Protein 3P0K (pdb70)

Solvent-accessible surface area: 13790 Å² total; per-residue (Å²): 77,28,51,162,6,121,25,11,71,119,5,34,27,14,0,6,4,13,0,3,54,1,0,17,56,5,31,71,28,163,36,120,139,42,30,131,65,2,16,23,6,0,26,65,5,0,39,1,0,0,31,41,53,70,149,75,45,50,156,155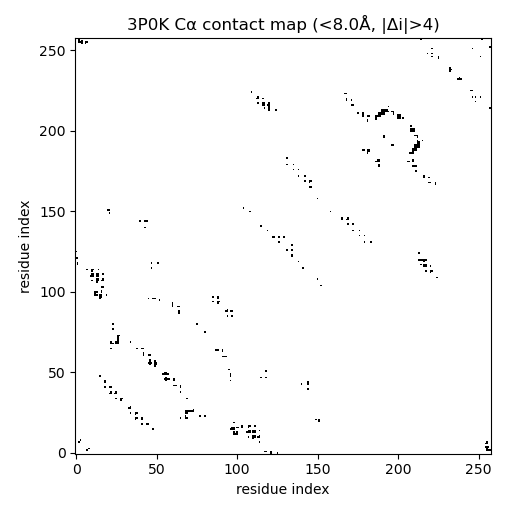,35,0,87,55,0,2,79,39,0,65,107,13,47,87,135,19,87,59,116,84,0,71,98,60,0,40,101,48,0,71,122,24,104,0,165,45,0,28,5,176,55,71,102,36,59,94,65,4,10,39,2,5,16,8,0,6,0,6,7,0,18,30,21,5,101,53,31,136,179,58,48,50,113,83,2,49,103,21,0,108,23,0,47,62,9,2,124,36,34,40,32,30,45,166,33,64,85,31,116,64,21,18,115,121,40,16,41,86,1,28,135,4,0,77,52,3,25,92,4,2,55,52,29,119,167,64,46,103,15,78,58,17,120,31,60,135,82,12,78,69,9,78,121,76,112,88,115,73,45,10,54,8,4,70,31,3,0,1,49,1,4,13,40,4,45,13,82,32,36,46,87,51,24,117,60,113,137,125,184,63,65,105,175,61,148,118,61,83,43,47,64,6,78,134,70,2,95,60

GO terms:
  GO:0042025 host cell nucleus (C, EXP)
  GO:0030430 host cell cytoplasm (C, EXP)

InterPro domains:
  IPR007879 FAD-linked sulfhydryl oxidase [PF05214] (5-258)

Foldseek 3Di:
DFDDFPLLVVLLLLLLLVLLLLLLCLLVDPDPVVNVLSLLLSLLSQQLSCCVVVVGGPSPLSNVLSVCSNPDHPVDDPVVSLVVSCVSCVVSVNNSSRHPDNDDDVVSVLSNQLNVLSSLLVCLVVVVPDHLVVNLVNLVSVLSNLCDDDNSDDDPPVVVVSNVPSVLLNVLSVLSNLLSVLVVVPAHEDEDADPVVVVVQVPDPDSNGHYDYRSVSSVSSLVVVQVVVVCVCVVVVHDDDPPDDGDDPVNSCVNRVD

Secondary structure (DSSP, 8-state):
-PPP-HHHHHHHHHHHHHHHHHHHTGGG-SSHHHHHHHHHHHHHHHHHHHHHHHSS--HHHHHHHHHHHHHS-TT--HHHHHHHHHHHHHHTT-GGG--S----SHHHHHHHHHHHHHHHHHHHHTTTSS-HHHHHHHHHHHHHHHH----SS--HHHHHHHHHHTHHHHHHHHHHHHHHHHHHTT---EEES-HHHHHHHH-SSSS---EEETTHHHHHHHHHHHHHHHHHHHHTTSPPPTT-----HHHHHHHHT-

Radius of gyration: 19.32 Å; Cα contacts (8 Å, |Δi|>4): 249; chains: 1; bounding box: 51×48×49 Å

Structure (mmCIF, N/CA/C/O backbone):
data_3P0K
#
_entry.id   3P0K
#
_cell.length_a   55.765
_cell.length_b   80.839
_cell.length_c   65.053
_cell.angle_alpha   90.00
_cell.angle_beta   105.95
_cell.angle_gamma   90.00
#
_symmetry.space_group_name_H-M   'C 1 2 1'
#
loop_
_entity.id
_entity.type
_entity.pdbx_description
1 polymer 'sulfhydryl oxidase'
2 non-polymer IMIDAZOLE
3 non-polymer 'FLAVIN-ADENINE DINUCLEOTIDE'
4 non-polymer 'ACETATE ION'
5 water water
#
loop_
_atom_site.group_PDB
_atom_site.id
_atom_site.type_symbol
_atom_site.label_atom_id
_atom_site.label_alt_id
_atom_site.label_comp_id
_atom_site.label_asym_id
_atom_site.label_entity_id
_atom_site.label_seq_id
_atom_site.pdbx_PDB_ins_code
_atom_site.Cartn_x
_atom_site.Cartn_y
_atom_site.Cartn_z
_atom_site.occupancy
_atom_site.B_iso_or_equiv
_atom_site.auth_seq_id
_atom_site.auth_comp_id
_atom_site.auth_asym_id
_atom_site.auth_atom_id
_atom_site.pdbx_PDB_model_num
ATOM 1 N N . GLY A 1 2 ? -12.614 -6.862 -22.558 1.00 38.84 1 GLY A N 1
ATOM 2 C CA . GLY A 1 2 ? -12.280 -5.429 -22.800 1.00 36.20 1 GLY A CA 1
ATOM 3 C C . GLY A 1 2 ? -10.809 -5.152 -22.505 1.00 35.45 1 GLY A C 1
ATOM 4 O O . GLY A 1 2 ? -10.463 -4.101 -21.969 1.00 34.57 1 GLY A O 1
ATOM 5 N N . ILE A 1 3 ? -9.949 -6.102 -22.854 1.00 33.34 2 ILE A N 1
ATOM 6 C CA . ILE A 1 3 ? -8.515 -5.957 -22.631 1.00 32.08 2 ILE A CA 1
ATOM 7 C C . ILE A 1 3 ? -7.863 -5.296 -23.842 1.00 31.89 2 ILE A C 1
ATOM 8 O O . ILE A 1 3 ? -8.039 -5.742 -24.975 1.00 31.69 2 ILE A O 1
ATOM 13 N N . PRO A 1 4 ? -7.102 -4.215 -23.614 1.00 32.15 3 PRO A N 1
ATOM 14 C CA . PRO A 1 4 ? -6.424 -3.491 -24.694 1.00 32.07 3 PRO A CA 1
ATOM 15 C C . PRO A 1 4 ? -5.556 -4.401 -25.556 1.00 31.92 3 PRO A C 1
ATOM 16 O O . PRO A 1 4 ? -4.897 -5.307 -25.047 1.00 31.36 3 PRO A O 1
ATOM 20 N N . LEU A 1 5 ? -5.564 -4.167 -26.863 1.00 31.78 4 LEU A N 1
ATOM 21 C CA . LEU A 1 5 ? -4.749 -4.967 -27.766 1.00 31.59 4 LEU A CA 1
ATOM 22 C C . LEU A 1 5 ? -3.365 -4.335 -27.860 1.00 30.27 4 LEU A C 1
ATOM 23 O O . LEU A 1 5 ? -3.220 -3.198 -28.307 1.00 32.06 4 LEU A O 1
ATOM 28 N N . THR A 1 6 ? -2.352 -5.073 -27.421 1.00 26.49 5 THR A N 1
ATOM 29 C CA . THR A 1 6 ? -0.976 -4.594 -27.445 1.00 25.00 5 THR A CA 1
ATOM 30 C C . THR A 1 6 ? -0.062 -5.749 -27.850 1.00 23.92 5 THR A C 1
ATOM 31 O O . THR A 1 6 ? -0.464 -6.915 -27.797 1.00 23.47 5 THR A O 1
ATOM 38 N N . PRO A 1 7 ? 1.176 -5.442 -28.269 1.00 24.01 6 PRO A N 1
ATOM 39 C CA . PRO A 1 7 ? 2.079 -6.527 -28.657 1.00 23.71 6 PRO A CA 1
ATOM 40 C C . PRO A 1 7 ? 2.297 -7.511 -27.506 1.00 23.23 6 PRO A C 1
ATOM 41 O O . PRO A 1 7 ? 2.355 -8.722 -27.718 1.00 23.66 6 PRO A O 1
ATOM 45 N N . LEU A 1 8 ? 2.413 -6.987 -26.289 1.00 22.63 7 LEU A N 1
ATOM 46 C CA . LEU A 1 8 ? 2.630 -7.852 -25.132 1.00 21.20 7 LEU A CA 1
ATOM 47 C C . LEU A 1 8 ? 1.424 -8.741 -24.885 1.00 21.70 7 LEU A C 1
ATOM 48 O O . LEU A 1 8 ? 1.583 -9.930 -24.621 1.00 19.86 7 LEU A O 1
ATOM 53 N N . PHE A 1 9 ? 0.218 -8.186 -24.981 1.00 20.95 8 PHE A N 1
ATOM 54 C CA . PHE A 1 9 ? -0.969 -9.005 -24.759 1.00 22.45 8 PHE A CA 1
ATOM 55 C C . PHE A 1 9 ? -1.064 -10.090 -25.828 1.00 20.96 8 PHE A C 1
ATOM 56 O O . PHE A 1 9 ? -1.515 -11.199 -25.555 1.00 21.38 8 PHE A O 1
ATOM 64 N N . SER A 1 10 ? -0.642 -9.769 -27.049 1.00 21.60 9 SER A N 1
ATOM 65 C CA . SER A 1 10 ? -0.677 -10.748 -28.126 1.00 21.42 9 SER A CA 1
ATOM 66 C C . SER A 1 10 ? 0.254 -11.901 -27.765 1.00 20.58 9 SER A C 1
ATOM 67 O O . SER A 1 10 ? -0.070 -13.067 -27.996 1.00 20.96 9 SER A O 1
ATOM 72 N N . ARG A 1 11 ? 1.407 -11.577 -27.187 1.00 20.14 10 ARG A N 1
ATOM 73 C CA . ARG A 1 11 ? 2.348 -12.618 -26.790 1.00 18.66 10 ARG A CA 1
ATOM 74 C C . ARG A 1 11 ? 1.729 -13.450 -25.667 1.00 18.39 10 ARG A C 1
ATOM 75 O O . ARG A 1 11 ? 1.861 -14.672 -25.650 1.00 19.05 10 ARG A O 1
ATOM 83 N N . TYR A 1 12 ? 1.062 -12.782 -24.730 1.00 18.99 11 TYR A N 1
ATOM 84 C CA . TYR A 1 12 ? 0.419 -13.483 -23.618 1.00 17.83 11 TYR A CA 1
ATOM 85 C C . TYR A 1 12 ? -0.600 -14.489 -24.146 1.00 18.82 11 TYR A C 1
ATOM 86 O O . TYR A 1 12 ? -0.640 -15.636 -23.696 1.00 17.67 11 TYR A O 1
ATOM 95 N N . LYS A 1 13 ? -1.435 -14.051 -25.086 1.00 18.82 12 LYS A N 1
ATOM 96 C CA . LYS A 1 13 ? -2.453 -14.924 -25.667 1.00 21.66 12 LYS A CA 1
ATOM 97 C C . LYS A 1 13 ? -1.819 -16.158 -26.289 1.00 20.38 12 LYS A C 1
ATOM 98 O O . LYS A 1 13 ? -2.249 -17.286 -26.050 1.00 19.20 12 LYS A O 1
ATOM 109 N N . ASP A 1 14 ? -0.795 -15.941 -27.106 1.00 20.45 13 ASP A N 1
ATOM 110 C CA . ASP A 1 14 ? -0.144 -17.058 -27.761 1.00 19.77 13 ASP A CA 1
ATOM 111 C C . ASP A 1 14 ? 0.506 -18.003 -26.759 1.00 17.63 13 ASP A C 1
ATOM 112 O O . ASP A 1 14 ? 0.386 -19.217 -26.888 1.00 18.10 13 ASP A O 1
ATOM 117 N N . SER A 1 15 ? 1.190 -17.448 -25.763 1.00 17.10 14 SER A N 1
ATOM 118 C CA . SER A 1 15 ? 1.835 -18.259 -24.730 1.00 16.63 14 SER A CA 1
ATOM 119 C C . SER A 1 15 ? 0.811 -19.099 -23.977 1.00 15.04 14 SER A C 1
ATOM 120 O O . SER A 1 15 ? 1.061 -20.262 -23.667 1.00 14.31 14 SER A O 1
ATOM 125 N N . TYR A 1 16 ? -0.329 -18.488 -23.671 1.00 16.38 15 TYR A N 1
ATOM 126 C CA . TYR A 1 16 ? -1.403 -19.160 -22.954 1.00 15.81 15 TYR A CA 1
ATOM 127 C C . TYR A 1 16 ? -1.875 -20.377 -23.753 1.00 16.02 15 TYR A C 1
ATOM 128 O O . TYR A 1 16 ? -2.104 -21.453 -23.190 1.00 17.87 15 TYR A O 1
ATOM 137 N N . LEU A 1 17 ? -2.021 -20.202 -25.065 1.00 17.25 16 LEU A N 1
ATOM 138 C CA . LEU A 1 17 ? -2.457 -21.300 -25.920 1.00 17.02 16 LEU A CA 1
ATOM 139 C C . LEU A 1 17 ? -1.369 -22.367 -26.029 1.00 16.70 16 LEU A C 1
ATOM 140 O O . LEU A 1 17 ? -1.671 -23.555 -26.099 1.00 16.14 16 LEU A O 1
ATOM 145 N N . LEU A 1 18 ? -0.102 -21.959 -26.032 1.00 16.25 17 LEU A N 1
ATOM 146 C CA . LEU A 1 18 ? 0.973 -22.941 -26.101 1.00 16.50 17 LEU A CA 1
ATOM 147 C C . LEU A 1 18 ? 1.007 -23.759 -24.810 1.00 16.38 17 LEU A C 1
ATOM 148 O O . LEU A 1 18 ? 1.204 -24.978 -24.828 1.00 15.51 17 LEU A O 1
ATOM 153 N N . TYR A 1 19 ? 0.825 -23.084 -23.681 1.00 15.98 18 TYR A N 1
ATOM 154 C CA . TYR A 1 19 ? 0.820 -23.770 -22.397 1.00 15.06 18 TYR A CA 1
ATOM 155 C C . TYR A 1 19 ? -0.310 -24.806 -22.370 1.00 16.31 18 TYR A C 1
ATOM 156 O O . TYR A 1 19 ? -0.108 -25.952 -21.976 1.00 15.79 18 TYR A O 1
ATOM 165 N N . SER A 1 20 ? -1.499 -24.395 -22.794 1.00 16.10 19 SER A N 1
ATOM 166 C CA . SER A 1 20 ? -2.644 -25.300 -22.800 1.00 16.30 19 SER A CA 1
ATOM 167 C C . SER A 1 20 ? -2.405 -26.499 -23.726 1.00 16.49 19 SER A C 1
ATOM 168 O O . SER A 1 20 ? -2.774 -27.630 -23.401 1.00 16.55 19 SER A O 1
ATOM 173 N N . PHE A 1 21 ? -1.780 -26.247 -24.874 1.00 17.12 20 PHE A N 1
ATOM 174 C CA . PHE A 1 21 ? -1.467 -27.307 -25.830 1.00 14.52 20 PHE A CA 1
ATOM 175 C C . PHE A 1 21 ? -0.495 -28.308 -25.207 1.00 15.92 20 PHE A C 1
ATOM 176 O O . PHE A 1 21 ? -0.665 -29.527 -25.330 1.00 16.80 20 PHE A O 1
ATOM 184 N N . ARG A 1 22 ? 0.535 -27.802 -24.539 1.00 15.47 21 ARG A N 1
ATOM 185 C CA . ARG A 1 22 ? 1.504 -28.697 -23.926 1.00 15.91 21 ARG A CA 1
ATOM 186 C C . ARG A 1 22 ? 0.885 -29.464 -22.764 1.00 17.48 21 ARG A C 1
ATOM 187 O O . ARG A 1 22 ? 1.284 -30.598 -22.472 1.00 18.94 21 ARG A O 1
ATOM 195 N N . LEU A 1 23 ? -0.104 -28.863 -22.111 1.00 16.62 22 LEU A N 1
ATOM 196 C CA . LEU A 1 23 ? -0.759 -29.530 -21.002 1.00 17.83 22 LEU A CA 1
ATOM 197 C C . LEU A 1 23 ? -1.594 -30.713 -21.517 1.00 17.70 22 LEU A C 1
ATOM 198 O O . LEU A 1 23 ? -1.528 -31.808 -20.951 1.00 17.62 22 LEU A O 1
ATOM 203 N N . ILE A 1 24 ? -2.372 -30.521 -22.582 1.00 17.38 23 ILE A N 1
ATOM 204 C CA . ILE A 1 24 ? -3.165 -31.649 -23.068 1.00 17.66 23 ILE A CA 1
ATOM 205 C C . ILE A 1 24 ? -2.312 -32.724 -23.731 1.00 19.25 23 ILE A C 1
ATOM 206 O O . ILE A 1 24 ? -2.731 -33.876 -23.823 1.00 19.07 23 ILE A O 1
ATOM 215 N N . ASP A 1 25 ? -1.109 -32.362 -24.172 1.00 18.38 24 ASP A N 1
ATOM 216 C CA . ASP A 1 25 ? -0.205 -33.339 -24.770 1.00 20.66 24 ASP A CA 1
ATOM 217 C C . ASP A 1 25 ? 0.201 -34.356 -23.697 1.00 21.62 24 ASP A C 1
ATOM 218 O O . ASP A 1 25 ? 0.593 -35.480 -24.011 1.00 23.48 24 ASP A O 1
ATOM 223 N N . LEU A 1 26 ? 0.102 -33.954 -22.430 1.00 20.86 25 LEU A N 1
ATOM 224 C CA . LEU A 1 26 ? 0.468 -34.823 -21.312 1.00 21.35 25 LEU A CA 1
ATOM 225 C C . LEU A 1 26 ? -0.576 -35.888 -20.999 1.00 23.12 25 LEU A C 1
ATOM 226 O O . LEU A 1 26 ? -0.260 -36.900 -20.378 1.00 23.22 25 LEU A O 1
ATOM 231 N N . LEU A 1 27 ? -1.815 -35.661 -21.420 1.00 23.88 26 LEU A N 1
ATOM 232 C CA . LEU A 1 27 ? -2.886 -36.614 -21.136 1.00 24.62 26 LEU A CA 1
ATOM 233 C C . LEU A 1 27 ? -2.623 -38.039 -21.610 1.00 25.16 26 LEU A C 1
ATOM 234 O O . LEU A 1 27 ? -2.788 -38.990 -20.841 1.00 25.91 26 LEU A O 1
ATOM 239 N N . ARG A 1 28 ? -2.211 -38.193 -22.863 1.00 25.60 27 ARG A N 1
ATOM 240 C CA . ARG A 1 28 ? -1.955 -39.523 -23.414 1.00 27.56 27 ARG A CA 1
ATOM 241 C C . ARG A 1 28 ? -0.821 -40.262 -22.704 1.00 29.00 27 ARG A C 1
ATOM 242 O O . ARG A 1 28 ? -0.710 -41.482 -22.815 1.00 31.58 27 ARG A O 1
ATOM 250 N N . ALA A 1 29 ? 0.010 -39.531 -21.969 1.00 29.74 28 ALA A N 1
ATOM 251 C CA . ALA A 1 29 ? 1.129 -40.139 -21.255 1.00 31.31 28 ALA A CA 1
ATOM 252 C C . ALA A 1 29 ? 0.868 -40.248 -19.755 1.00 30.83 28 ALA A C 1
ATOM 253 O O . ALA A 1 29 ? 1.727 -40.708 -19.001 1.00 32.18 28 ALA A O 1
ATOM 255 N N . SER A 1 30 ? -0.322 -39.830 -19.331 1.00 30.60 29 SER A N 1
ATOM 256 C CA . SER A 1 30 ? -0.704 -39.860 -17.922 1.00 29.47 29 SER A CA 1
ATOM 257 C C . SER A 1 30 ? -0.440 -41.211 -17.269 1.00 28.94 29 SER A C 1
ATOM 258 O O . SER A 1 30 ? -0.830 -42.246 -17.799 1.00 28.99 29 SER A O 1
ATOM 261 N N . LYS A 1 31 ? 0.203 -41.194 -16.107 1.00 29.40 30 LYS A N 1
ATOM 262 C CA . LYS A 1 31 ? 0.515 -42.434 -15.406 1.00 31.12 30 LYS A CA 1
ATOM 263 C C . LYS A 1 31 ? -0.594 -42.954 -14.494 1.00 30.50 30 LYS A C 1
ATOM 264 O O . LYS A 1 31 ? -0.439 -44.012 -13.884 1.00 29.92 30 LYS A O 1
ATOM 270 N N . SER A 1 32 ? -1.706 -42.225 -14.395 1.00 29.10 31 SER A N 1
ATOM 271 C CA . SER A 1 32 ? -2.812 -42.658 -13.541 1.00 27.76 31 SER A CA 1
ATOM 272 C C . SER A 1 32 ? -4.131 -41.949 -13.837 1.00 25.99 31 SER A C 1
ATOM 273 O O . SER A 1 32 ? -4.156 -40.867 -14.422 1.00 24.89 31 SER A O 1
ATOM 276 N N . THR A 1 33 ? -5.233 -42.564 -13.420 1.00 24.82 32 THR A N 1
ATOM 277 C CA . THR A 1 33 ? -6.548 -41.972 -13.628 1.00 24.44 32 THR A CA 1
ATOM 278 C C . THR A 1 33 ? -6.632 -40.661 -12.846 1.00 25.03 32 THR A C 1
ATOM 279 O O . THR A 1 33 ? -7.240 -39.696 -13.303 1.00 24.79 32 THR A O 1
ATOM 286 N N . HIS A 1 34 ? -6.014 -40.633 -11.667 1.00 25.79 33 HIS A N 1
ATOM 287 C CA . HIS A 1 34 ? -6.018 -39.437 -10.831 1.00 26.61 33 HIS A CA 1
ATOM 288 C C . HIS A 1 34 ? -5.386 -38.261 -11.580 1.00 26.58 33 HIS A C 1
ATOM 289 O O . HIS A 1 34 ? -5.947 -37.163 -11.618 1.00 25.16 33 HIS A O 1
ATOM 296 N N . LEU A 1 35 ? -4.219 -38.492 -12.173 1.00 27.03 34 LEU A N 1
ATOM 297 C CA . LEU A 1 35 ? -3.545 -37.437 -12.921 1.00 26.91 34 LEU A CA 1
ATOM 298 C C . LEU A 1 35 ? -4.338 -37.030 -14.154 1.00 26.03 34 LEU A C 1
ATOM 299 O O . LEU A 1 35 ? -4.397 -35.853 -14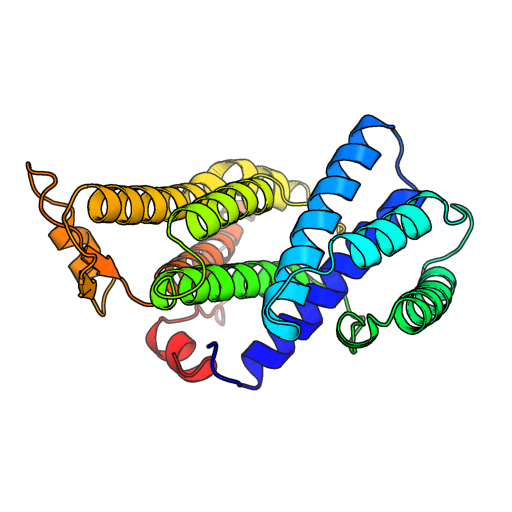.499 1.00 25.21 34 LEU A O 1
ATOM 308 N N . THR A 1 36 ? -4.942 -38.005 -14.826 1.00 23.06 35 THR A N 1
ATOM 309 C CA . THR A 1 36 ? -5.722 -37.718 -16.020 1.00 23.43 35 THR A CA 1
ATOM 310 C C . THR A 1 36 ? -6.881 -36.794 -15.664 1.00 24.37 35 THR A C 1
ATOM 311 O O . THR A 1 36 ? -7.207 -35.871 -16.411 1.00 24.24 35 THR A O 1
ATOM 315 N N . LYS A 1 37 ? -7.494 -37.040 -14.511 1.00 24.46 36 LYS A N 1
ATOM 316 C CA . LYS A 1 37 ? -8.614 -36.225 -14.055 1.00 25.35 36 LYS A CA 1
ATOM 317 C C . LYS A 1 37 ? -8.161 -34.799 -13.739 1.00 24.72 36 LYS A C 1
ATOM 318 O O . LYS A 1 37 ? -8.808 -33.828 -14.141 1.00 23.73 36 LYS A O 1
ATOM 329 N N . LEU A 1 38 ? -7.049 -34.678 -13.022 1.00 24.83 37 LEU A N 1
ATOM 330 C CA . LEU A 1 38 ? -6.518 -33.370 -12.649 1.00 25.55 37 LEU A CA 1
ATOM 331 C C . LEU A 1 38 ? -6.129 -32.563 -13.883 1.00 25.12 37 LEU A C 1
ATOM 332 O O . LEU A 1 38 ? -6.439 -31.374 -13.979 1.00 24.12 37 LEU A O 1
ATOM 341 N N . LEU A 1 39 ? -5.449 -33.215 -14.823 1.00 22.77 38 LEU A N 1
ATOM 342 C CA . LEU A 1 39 ? -5.017 -32.560 -16.052 1.00 22.42 38 LEU A CA 1
ATOM 343 C C . LEU A 1 39 ? -6.200 -32.193 -16.936 1.00 23.02 38 LEU A C 1
ATOM 344 O O . LEU A 1 39 ? -6.231 -31.113 -17.524 1.00 22.09 38 LEU A O 1
ATOM 349 N N . SER A 1 40 ? -7.172 -33.096 -17.039 1.00 22.22 39 SER A N 1
ATOM 350 C CA . SER A 1 40 ? -8.346 -32.835 -17.859 1.00 22.24 39 SER A CA 1
ATOM 351 C C . SER A 1 40 ? -9.145 -31.655 -17.318 1.00 21.98 39 SER A C 1
ATOM 352 O O . SER A 1 40 ? -9.649 -30.843 -18.088 1.00 22.48 39 SER A O 1
ATOM 357 N N . SER A 1 41 ? -9.262 -31.558 -15.997 1.00 20.98 40 SER A N 1
ATOM 358 C CA . SER A 1 41 ? -10.003 -30.450 -15.406 1.00 21.90 40 SER A CA 1
ATOM 359 C C . SER A 1 41 ? -9.249 -29.141 -15.630 1.00 20.22 40 SER A C 1
ATOM 360 O O . SER A 1 41 ? -9.838 -28.146 -16.044 1.00 20.20 40 SER A O 1
ATOM 365 N N . GLN A 1 42 ? -7.943 -29.151 -15.376 1.00 19.92 41 GLN A N 1
ATOM 366 C CA . GLN A 1 42 ? -7.126 -27.956 -15.565 1.00 19.25 41 GLN A CA 1
ATOM 367 C C . GLN A 1 42 ? -7.258 -27.476 -17.007 1.00 19.88 41 GLN A C 1
ATOM 368 O O . GLN A 1 42 ? -7.460 -26.289 -17.266 1.00 18.64 41 GLN A O 1
ATOM 379 N N . ALA A 1 43 ? -7.144 -28.410 -17.947 1.00 20.00 42 ALA A N 1
ATOM 380 C CA . ALA A 1 43 ? -7.238 -28.084 -19.368 1.00 19.50 42 ALA A CA 1
ATOM 381 C C . ALA A 1 43 ? -8.608 -27.530 -19.742 1.00 19.51 42 ALA A C 1
ATOM 382 O O . ALA A 1 43 ? -8.715 -26.590 -20.533 1.00 19.92 42 ALA A O 1
ATOM 384 N N . THR A 1 44 ? -9.658 -28.117 -19.180 1.00 19.89 43 THR A N 1
ATOM 385 C CA . THR A 1 44 ? -11.007 -27.657 -19.459 1.00 19.70 43 THR A CA 1
ATOM 386 C C . THR A 1 44 ? -11.138 -26.199 -19.025 1.00 18.52 43 THR A C 1
ATOM 387 O O . THR A 1 44 ? -11.632 -25.360 -19.777 1.00 18.15 43 THR A O 1
ATOM 391 N N . TYR A 1 45 ? -10.676 -25.894 -17.815 1.00 17.47 44 TYR A N 1
ATOM 392 C CA . TYR A 1 45 ? -10.762 -24.527 -17.312 1.00 16.80 44 TYR A CA 1
ATOM 393 C C . TYR A 1 45 ? -9.920 -23.552 -18.135 1.00 16.00 44 TYR A C 1
ATOM 394 O O . TYR A 1 45 ? -10.348 -22.432 -18.419 1.00 17.43 44 TYR A O 1
ATOM 403 N N . LEU A 1 46 ? -8.722 -23.977 -18.519 1.00 15.94 45 LEU A N 1
ATOM 404 C CA . LEU A 1 46 ? -7.850 -23.118 -19.308 1.00 16.31 45 LEU A CA 1
ATOM 405 C C . LEU A 1 46 ? -8.485 -22.763 -2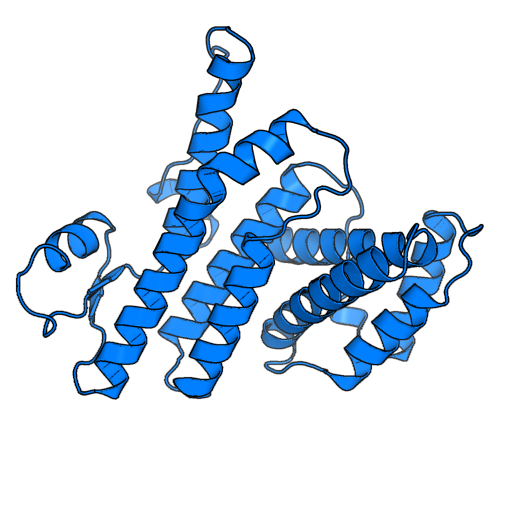0.647 1.00 16.49 45 LEU A C 1
ATOM 406 O O . LEU A 1 46 ? -8.531 -21.596 -21.035 1.00 16.84 45 LEU A O 1
ATOM 411 N N . TYR A 1 47 ? -8.982 -23.767 -21.360 1.00 18.17 46 TYR A N 1
ATOM 412 C CA . TYR A 1 47 ? -9.600 -23.493 -22.650 1.00 17.85 46 TYR A CA 1
ATOM 413 C C . TYR A 1 47 ? -10.886 -22.693 -22.490 1.00 19.34 46 TYR A C 1
ATOM 414 O O . TYR A 1 47 ? -11.246 -21.916 -23.369 1.00 20.70 46 TYR A O 1
ATOM 423 N N . HIS A 1 48 ? -11.569 -22.867 -21.363 1.00 18.88 47 HIS A N 1
ATOM 424 C CA . HIS A 1 48 ? -12.791 -22.111 -21.103 1.00 20.24 47 HIS A CA 1
ATOM 425 C C . HIS A 1 48 ? -12.486 -20.615 -21.113 1.00 20.37 47 HIS A C 1
ATOM 426 O O . HIS A 1 48 ? -13.218 -19.825 -21.708 1.00 21.84 47 HIS A O 1
ATOM 439 N N . PHE A 1 49 ? -11.393 -20.222 -20.467 1.00 19.55 48 PHE A N 1
ATOM 440 C CA . PHE A 1 49 ? -11.042 -18.808 -20.424 1.00 22.17 48 PHE A CA 1
ATOM 441 C C . PHE A 1 49 ? -10.481 -18.280 -21.739 1.00 23.38 48 PHE A C 1
ATOM 442 O O . PHE A 1 49 ? -10.546 -17.084 -22.008 1.00 26.76 48 PHE A O 1
ATOM 450 N N . ALA A 1 50 ? -9.931 -19.166 -22.562 1.00 23.22 49 ALA A N 1
ATOM 451 C CA . ALA A 1 50 ? -9.406 -18.748 -23.855 1.00 24.28 49 ALA A CA 1
ATOM 452 C C . ALA A 1 50 ? -10.596 -18.441 -24.756 1.00 25.50 49 ALA A C 1
ATOM 453 O O . ALA A 1 50 ? -10.591 -17.461 -25.495 1.00 25.94 49 ALA A O 1
ATOM 455 N N . CYS A 1 51 ? -11.620 -19.287 -24.672 1.00 26.48 50 CYS A N 1
ATOM 456 C CA . CYS A 1 51 ? -12.825 -19.132 -25.478 1.00 26.82 50 CYS A CA 1
ATOM 457 C C . CYS A 1 51 ? -13.721 -18.004 -24.969 1.00 28.48 50 CYS A C 1
ATOM 458 O O . CYS A 1 51 ? -14.418 -17.359 -25.754 1.00 29.61 50 CYS A O 1
ATOM 463 N N . LEU A 1 52 ? -13.704 -17.763 -23.661 1.00 30.30 51 LEU A N 1
ATOM 464 C CA . LEU A 1 52 ? -14.520 -16.699 -23.084 1.00 33.30 51 LEU A CA 1
ATOM 465 C C . LEU A 1 52 ? -14.108 -15.356 -23.668 1.00 36.41 51 LEU A C 1
ATOM 466 O O . LEU A 1 52 ? -14.949 -14.515 -23.975 1.00 37.77 51 LEU A O 1
ATOM 475 N N . MET A 1 53 ? -12.804 -15.162 -23.820 1.00 39.66 52 MET A N 1
ATOM 476 C CA . MET A 1 53 ? -12.278 -13.918 -24.362 1.00 42.91 52 MET A CA 1
ATOM 477 C C . MET A 1 53 ? -12.466 -13.813 -25.873 1.00 43.80 52 MET A C 1
ATOM 478 O O . MET A 1 53 ? -12.811 -12.750 -26.390 1.00 44.31 52 MET A O 1
ATOM 483 N N . LYS A 1 54 ? -12.234 -14.918 -26.573 1.00 44.18 53 LYS A N 1
ATOM 484 C CA . LYS A 1 54 ? -12.351 -14.949 -28.027 1.00 45.06 53 LYS A CA 1
ATOM 485 C C . LYS A 1 54 ? -13.783 -15.052 -28.539 1.00 44.87 53 LYS A C 1
ATOM 486 O O . LYS A 1 54 ? -14.166 -14.342 -29.469 1.00 45.55 53 LYS A O 1
ATOM 497 N N . TYR A 1 55 ? -14.573 -15.932 -27.935 1.00 44.26 54 TYR A N 1
ATOM 498 C CA . TYR A 1 55 ? -15.955 -16.124 -28.361 1.00 43.92 54 TYR A CA 1
ATOM 499 C C . TYR A 1 55 ? -16.970 -15.527 -27.391 1.00 44.14 54 TYR A C 1
ATOM 500 O O . TYR A 1 55 ? -18.172 -15.749 -27.537 1.00 44.24 54 TYR A O 1
ATOM 509 N N . LYS A 1 56 ? -16.492 -14.769 -26.408 1.00 44.33 55 LYS A N 1
ATOM 510 C CA . LYS A 1 56 ? -17.375 -14.163 -25.414 1.00 44.93 55 LYS A CA 1
ATOM 511 C C . LYS A 1 56 ? -18.296 -15.222 -24.819 1.00 44.60 55 LYS A C 1
ATOM 512 O O . LYS A 1 56 ? -19.433 -14.944 -24.433 1.00 44.87 55 LYS A O 1
ATOM 518 N N . ASP A 1 57 ? -17.781 -16.444 -24.751 1.00 44.36 56 ASP A N 1
ATOM 519 C CA . ASP A 1 57 ? -18.514 -17.579 -24.213 1.00 44.45 56 ASP A CA 1
ATOM 520 C C . ASP A 1 57 ? -17.606 -18.792 -24.286 1.00 44.54 56 ASP A C 1
ATOM 521 O O . ASP A 1 57 ? -16.622 -18.799 -25.026 1.00 44.22 56 ASP A O 1
ATOM 526 N N . ILE A 1 58 ? -17.923 -19.819 -23.515 1.00 44.06 57 ILE A N 1
ATOM 527 C CA . ILE A 1 58 ? -17.113 -21.018 -23.565 1.00 45.12 57 ILE A CA 1
ATOM 528 C C . ILE A 1 58 ? -17.791 -22.090 -24.396 1.00 44.43 57 ILE A C 1
ATOM 529 O O . ILE A 1 58 ? -18.995 -22.317 -24.282 1.00 46.72 57 ILE A O 1
ATOM 534 N N . GLN A 1 59 ? -17.006 -22.736 -25.246 1.00 44.45 58 GLN A N 1
ATOM 535 C CA . GLN A 1 59 ? -17.509 -23.809 -26.079 1.00 42.54 58 GLN A CA 1
ATOM 536 C C . GLN A 1 59 ? -17.354 -25.078 -25.256 1.00 40.12 58 GLN A C 1
ATOM 537 O O . GLN A 1 59 ? -16.546 -25.946 -25.582 1.00 41.94 58 GLN A O 1
ATOM 543 N N . LYS A 1 60 ? -18.122 -25.168 -24.173 1.00 38.33 59 LYS A N 1
ATOM 544 C CA . LYS A 1 60 ? -18.069 -26.322 -23.288 1.00 35.66 59 LYS A CA 1
ATOM 545 C C . LYS A 1 60 ? -18.055 -27.630 -24.072 1.00 33.69 59 LYS A C 1
ATOM 546 O O . LYS A 1 60 ? -17.338 -28.563 -23.717 1.00 32.70 59 LYS A O 1
ATOM 552 N N . TYR A 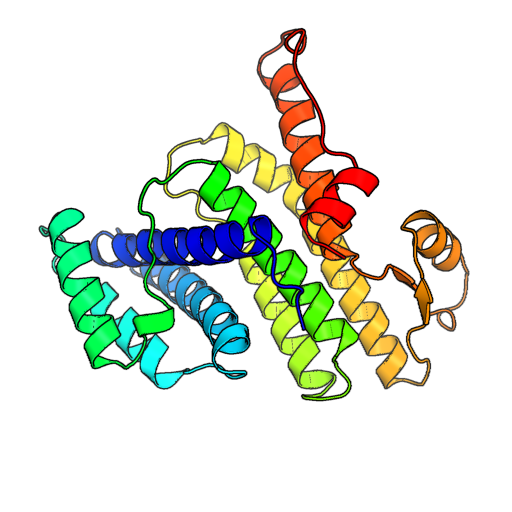1 61 ? -18.837 -27.693 -25.146 1.00 31.97 60 TYR A N 1
ATOM 553 C CA . TYR A 1 61 ? -18.909 -28.905 -25.955 1.00 29.60 60 TYR A CA 1
ATOM 554 C C . TYR A 1 61 ? -17.659 -29.175 -26.791 1.00 28.44 60 TYR A C 1
ATOM 555 O O . TYR A 1 61 ? -17.077 -30.259 -26.722 1.00 27.16 60 TYR A O 1
ATOM 564 N N . GLU A 1 62 ? -17.255 -28.194 -27.589 1.00 28.29 61 GLU A N 1
ATOM 565 C CA . GLU A 1 62 ? -16.087 -28.353 -28.439 1.00 28.56 61 GLU A CA 1
ATOM 566 C C . GLU A 1 62 ? -14.834 -28.610 -27.609 1.00 26.88 61 GLU A C 1
ATOM 567 O O . GLU A 1 62 ? -14.004 -29.435 -27.985 1.00 25.61 61 GLU A O 1
ATOM 573 N N . VAL A 1 63 ? -14.707 -27.912 -26.481 1.00 27.00 62 VAL A N 1
ATOM 574 C CA . VAL A 1 63 ? -13.549 -28.095 -25.605 1.00 25.74 62 VAL A CA 1
ATOM 575 C C . VAL A 1 63 ? -13.552 -29.516 -25.046 1.00 25.21 62 VAL A C 1
ATOM 576 O O . VAL A 1 63 ? -12.513 -30.171 -24.989 1.00 24.68 62 VAL A O 1
ATOM 580 N N . GLN A 1 64 ? -14.724 -30.004 -24.648 1.00 25.28 63 GLN A N 1
ATOM 581 C CA . GLN A 1 64 ? -14.819 -31.354 -24.106 1.00 25.93 63 GLN A CA 1
ATOM 582 C C . GLN A 1 64 ? -14.403 -32.382 -25.155 1.00 24.24 63 GLN A C 1
ATOM 583 O O . GLN A 1 64 ? -13.756 -33.383 -24.834 1.00 24.57 63 GLN A O 1
ATOM 589 N N . GLN A 1 65 ? -14.772 -32.132 -26.409 1.00 24.97 64 GLN A N 1
ATOM 590 C CA . GLN A 1 65 ? -14.417 -33.036 -27.494 1.00 24.90 64 GLN A CA 1
ATOM 591 C C . GLN A 1 65 ? -12.905 -33.022 -27.709 1.00 24.28 64 GLN A C 1
ATOM 592 O O . GLN A 1 65 ? -12.297 -34.060 -27.969 1.00 25.50 64 GLN A O 1
ATOM 598 N N . LEU A 1 66 ? -12.302 -31.843 -27.592 1.00 23.66 65 LEU A N 1
ATOM 599 C CA . LEU A 1 66 ? -10.860 -31.710 -27.759 1.00 24.42 65 LEU A CA 1
ATOM 600 C C . LEU A 1 66 ? -10.129 -32.477 -26.662 1.00 23.35 65 LEU A C 1
ATOM 601 O O . LEU A 1 66 ? -9.160 -33.189 -26.925 1.00 23.59 65 LEU A O 1
ATOM 606 N N . ILE A 1 67 ? -10.598 -32.320 -25.429 1.00 24.08 66 ILE A N 1
ATOM 607 C CA . ILE A 1 67 ? -9.980 -32.988 -24.293 1.00 25.29 66 ILE A CA 1
ATOM 608 C C . ILE A 1 67 ? -10.170 -34.494 -24.398 1.00 26.27 66 ILE A C 1
ATOM 609 O O . ILE A 1 67 ? -9.248 -35.259 -24.121 1.00 26.86 66 ILE A O 1
ATOM 618 N N . GLU A 1 68 ? -11.361 -34.918 -24.808 1.00 27.50 67 GLU A N 1
ATOM 619 C CA . GLU A 1 68 ? -11.637 -36.342 -24.959 1.00 29.72 67 GLU A CA 1
ATOM 620 C C . GLU A 1 68 ? -10.680 -36.920 -25.996 1.00 28.97 67 GLU A C 1
ATOM 621 O O . GLU A 1 68 ? -10.160 -38.024 -25.833 1.00 29.95 67 GLU A O 1
ATOM 627 N N . TRP A 1 69 ? -10.449 -36.163 -27.062 1.00 28.40 68 TRP A N 1
ATOM 628 C CA . TRP A 1 69 ? -9.544 -36.590 -28.120 1.00 27.55 68 TRP A CA 1
ATOM 629 C C . TRP A 1 69 ? -8.125 -36.752 -27.582 1.00 27.03 68 TRP A C 1
ATOM 630 O O . TRP A 1 69 ? -7.460 -37.750 -27.851 1.00 27.91 68 TRP A O 1
ATOM 641 N N . ALA A 1 70 ? -7.666 -35.760 -26.824 1.00 25.46 69 ALA A N 1
ATOM 642 C CA . ALA A 1 70 ? -6.321 -35.793 -26.265 1.00 24.39 69 ALA A CA 1
ATOM 643 C C . ALA A 1 70 ? -6.131 -36.977 -25.323 1.00 25.25 69 ALA A C 1
ATOM 644 O O . ALA A 1 70 ? -5.062 -37.583 -25.291 1.00 25.76 69 ALA A O 1
ATOM 646 N N . ILE A 1 71 ? -7.169 -37.304 -24.560 1.00 26.03 70 ILE A N 1
ATOM 647 C CA . ILE A 1 71 ? -7.105 -38.421 -23.623 1.00 27.40 70 ILE A CA 1
ATOM 648 C C . ILE A 1 71 ? -6.925 -39.750 -24.349 1.00 28.59 70 ILE A C 1
ATOM 649 O O . ILE A 1 71 ? -6.212 -40.634 -23.872 1.00 28.11 70 ILE A O 1
ATOM 658 N N . ASN A 1 72 ? -7.558 -39.879 -25.510 1.00 30.02 71 ASN A N 1
ATOM 659 C CA . ASN A 1 72 ? -7.490 -41.117 -26.280 1.00 31.30 71 ASN A CA 1
ATOM 660 C C . ASN A 1 72 ? -6.383 -41.191 -27.325 1.00 32.74 71 ASN A C 1
ATOM 661 O O . ASN A 1 72 ? -6.237 -42.207 -28.004 1.00 32.88 71 ASN A O 1
ATOM 666 N N . ALA A 1 73 ? -5.603 -40.125 -27.454 1.00 31.92 72 ALA A N 1
ATOM 667 C CA . ALA A 1 73 ? -4.514 -40.099 -28.427 1.00 33.30 72 ALA A CA 1
ATOM 668 C C . ALA A 1 73 ? -3.433 -41.124 -28.079 1.00 33.32 72 ALA A C 1
ATOM 669 O O . ALA A 1 73 ? -3.195 -41.419 -26.909 1.00 32.93 72 ALA A O 1
ATOM 671 N N . SER A 1 74 ? -2.779 -41.661 -29.104 1.00 34.87 73 SER A N 1
ATOM 672 C CA . SER A 1 74 ? -1.728 -42.660 -28.919 1.00 36.19 73 SER A CA 1
ATOM 673 C C . SER A 1 74 ? -0.575 -42.150 -28.056 1.00 36.12 73 SER A C 1
ATOM 674 O O . SER A 1 74 ? -0.048 -41.063 -28.288 1.00 35.09 73 SER A O 1
ATOM 679 N N . PRO A 1 75 ? -0.167 -42.935 -27.047 1.00 36.47 74 PRO A N 1
ATOM 680 C CA . PRO A 1 75 ? 0.934 -42.539 -26.164 1.00 37.61 74 PRO A CA 1
ATOM 681 C C . PRO A 1 75 ? 2.304 -42.703 -26.829 1.00 38.30 74 PRO A C 1
ATOM 682 O O . PRO A 1 75 ? 3.290 -42.108 -26.394 1.00 39.10 74 PRO A O 1
ATOM 686 N N . ASP A 1 76 ? 2.354 -43.510 -27.886 1.00 38.82 75 ASP A N 1
ATOM 687 C CA . ASP A 1 76 ? 3.600 -43.763 -28.606 1.00 39.26 75 ASP A CA 1
ATOM 688 C C . ASP A 1 76 ? 3.920 -42.626 -29.571 1.00 38.75 75 ASP A C 1
ATOM 689 O O . ASP A 1 76 ? 5.048 -42.489 -30.040 1.00 38.93 75 ASP A O 1
ATOM 694 N N . MET A 1 77 ? 2.906 -41.821 -29.860 1.00 36.63 76 MET A N 1
ATOM 695 C CA . MET A 1 77 ? 3.023 -40.681 -30.761 1.00 35.06 76 MET A CA 1
ATOM 696 C C . MET A 1 77 ? 4.013 -39.659 -30.197 1.00 33.00 76 MET A C 1
ATOM 697 O O . MET A 1 77 ? 4.073 -39.463 -28.984 1.00 32.92 76 MET A O 1
ATOM 702 N N . ASP A 1 78 ? 4.804 -39.023 -31.060 1.00 30.46 77 ASP A N 1
ATOM 703 C CA . ASP A 1 78 ? 5.739 -38.012 -30.571 1.00 28.97 77 ASP A CA 1
ATOM 704 C C . ASP A 1 78 ? 5.067 -36.641 -30.612 1.00 27.37 77 ASP A C 1
ATOM 705 O O . ASP A 1 78 ? 3.990 -36.494 -31.182 1.00 26.04 77 ASP A O 1
ATOM 710 N N . LEU A 1 79 ? 5.701 -35.641 -30.008 1.00 25.82 78 LEU A N 1
ATOM 711 C CA . LEU A 1 79 ? 5.126 -34.298 -29.950 1.00 24.32 78 LEU A CA 1
ATOM 712 C C . LEU A 1 79 ? 4.852 -33.653 -31.308 1.00 25.93 78 LEU A C 1
ATOM 713 O O . LEU A 1 79 ? 3.871 -32.920 -31.466 1.00 23.69 78 LEU A O 1
ATOM 718 N N . GLN A 1 80 ? 5.709 -33.913 -32.289 1.00 26.17 79 GLN A N 1
ATOM 719 C CA . GLN A 1 80 ? 5.504 -33.344 -33.615 1.00 27.38 79 GLN A CA 1
ATOM 720 C C . GLN A 1 80 ? 4.224 -33.902 -34.234 1.00 26.21 79 GLN A C 1
ATOM 721 O O . GLN A 1 80 ? 3.449 -33.173 -34.852 1.00 27.24 79 GLN A O 1
ATOM 727 N N . GLN A 1 81 ? 4.000 -35.201 -34.059 1.00 26.30 80 GLN A N 1
ATOM 728 C CA . GLN A 1 81 ? 2.809 -35.834 -34.606 1.00 28.01 80 GLN A CA 1
ATOM 729 C C . GLN A 1 81 ? 1.572 -35.361 -33.847 1.00 25.86 80 GLN A C 1
ATOM 730 O O . GLN A 1 81 ? 0.512 -35.155 -34.437 1.00 26.41 80 GLN A O 1
ATOM 741 N N . PHE A 1 82 ? 1.707 -35.187 -32.536 1.00 24.30 81 PHE A N 1
ATOM 742 C CA . PHE A 1 82 ? 0.581 -34.725 -31.738 1.00 23.65 81 PHE A CA 1
ATOM 743 C C . PHE A 1 82 ? 0.193 -33.321 -32.195 1.00 23.65 81 PHE A C 1
ATOM 744 O O . PHE A 1 82 ? -0.991 -33.000 -32.295 1.00 22.44 81 PHE A O 1
ATOM 752 N N . ARG A 1 83 ? 1.193 -32.450 -32.425 1.00 23.90 82 ARG A N 1
ATOM 753 C CA . ARG A 1 83 ? 0.966 -31.160 -33.003 1.00 25.05 82 ARG A CA 1
ATOM 754 C C . ARG A 1 83 ? 0.131 -31.136 -34.254 1.00 26.50 82 ARG A C 1
ATOM 755 O O . ARG A 1 83 ? -0.785 -30.530 -34.344 1.00 25.89 82 ARG A O 1
ATOM 763 N N . ILE A 1 84 ? 0.549 -31.985 -35.170 1.00 27.44 83 ILE A N 1
ATOM 764 C CA . ILE A 1 84 ? -0.138 -32.110 -36.450 1.00 29.89 83 ILE A CA 1
ATOM 765 C C . ILE A 1 84 ? -1.589 -32.538 -36.256 1.00 28.83 83 ILE A C 1
ATOM 766 O O . ILE A 1 84 ? -2.504 -31.917 -36.799 1.00 29.86 83 ILE A O 1
ATOM 775 N N . GLU A 1 85 ? -1.802 -33.593 -35.477 1.00 29.22 84 GLU A N 1
ATOM 776 C CA . GLU A 1 85 ? -3.153 -34.079 -35.239 1.00 30.27 84 GLU A CA 1
ATOM 777 C C . GLU A 1 85 ? -3.966 -33.078 -34.421 1.00 29.12 84 GLU A C 1
ATOM 778 O O . GLU A 1 85 ? -5.184 -32.996 -34.569 1.00 28.93 84 GLU A O 1
ATOM 789 N N . PHE A 1 86 ? -3.289 -32.311 -33.570 1.00 27.11 85 PHE A N 1
ATOM 790 C CA . PHE A 1 86 ? -3.956 -31.300 -32.754 1.00 25.64 85 PHE A CA 1
ATOM 791 C C . PHE A 1 86 ? -4.500 -30.207 -33.662 1.00 24.64 85 PHE A C 1
ATOM 792 O O . PHE A 1 86 ? -5.631 -29.763 -33.496 1.00 23.45 85 PHE A O 1
ATOM 800 N N . MET A 1 87 ? -3.688 -29.772 -34.622 1.00 24.50 86 MET A N 1
ATOM 801 C CA . MET A 1 87 ? -4.102 -28.725 -35.553 1.00 26.19 86 MET A CA 1
ATOM 802 C C . MET A 1 87 ? -5.292 -29.186 -36.387 1.00 27.90 86 MET A C 1
ATOM 803 O O . MET A 1 87 ? -6.198 -28.406 -36.679 1.00 27.18 86 MET A O 1
ATOM 808 N N . ASP A 1 88 ? -5.287 -30.458 -36.767 1.00 29.41 87 ASP A N 1
ATOM 809 C CA . ASP A 1 88 ? -6.375 -31.008 -37.562 1.00 31.26 87 ASP A CA 1
ATOM 810 C C . ASP A 1 88 ? -7.641 -31.127 -36.727 1.00 30.22 87 ASP A C 1
ATOM 811 O O . ASP A 1 88 ? -8.737 -30.830 -37.201 1.00 29.61 87 ASP A O 1
ATOM 820 N N . LYS A 1 89 ? -7.487 -31.554 -35.477 1.00 28.18 88 LYS A N 1
ATOM 821 C CA . LYS A 1 89 ? -8.629 -31.725 -34.592 1.00 27.30 88 LYS A CA 1
ATOM 822 C C . LYS A 1 89 ? -9.279 -30.392 -34.244 1.00 26.61 88 LYS A C 1
ATOM 823 O O . LYS A 1 89 ? -10.504 -30.256 -34.286 1.00 25.98 88 LYS A O 1
ATOM 829 N N . THR A 1 90 ? -8.464 -29.401 -33.896 1.00 25.69 89 THR A N 1
ATOM 830 C CA . THR A 1 90 ? -9.012 -28.097 -33.556 1.00 24.75 89 THR A CA 1
ATOM 831 C C . THR A 1 90 ? -9.651 -27.420 -34.771 1.00 25.42 89 THR A C 1
ATOM 832 O O . THR A 1 90 ? -10.612 -26.666 -34.628 1.00 25.01 89 THR A O 1
ATOM 839 N N . THR A 1 91 ? -9.129 -27.688 -35.965 1.00 26.15 90 THR A N 1
ATOM 840 C CA . THR A 1 91 ? -9.715 -27.118 -37.174 1.00 27.05 90 THR A CA 1
ATOM 841 C C . THR A 1 91 ? -11.095 -27.753 -37.342 1.00 27.25 90 THR A C 1
ATOM 842 O O . THR A 1 91 ? -12.081 -27.068 -37.611 1.00 27.66 90 THR A O 1
ATOM 846 N N . GLU A 1 92 ? -11.151 -29.070 -37.170 1.00 27.40 91 GLU A N 1
ATOM 847 C CA . GLU A 1 92 ? -12.402 -29.816 -37.290 1.00 28.66 91 GLU A CA 1
ATOM 848 C C . GLU A 1 92 ? -13.437 -29.349 -36.268 1.00 29.34 91 GLU A C 1
ATOM 849 O O . GLU A 1 92 ? -14.630 -29.261 -36.572 1.00 29.56 91 GLU A O 1
ATOM 855 N N . LEU A 1 93 ? -12.976 -29.045 -35.057 1.00 28.16 92 LEU A N 1
ATOM 856 C CA . LEU A 1 93 ? -13.863 -28.600 -33.986 1.00 27.40 92 LEU A CA 1
ATOM 857 C C . LEU A 1 93 ? -14.146 -27.100 -34.013 1.00 26.67 92 LEU A C 1
ATOM 858 O O . LEU A 1 93 ? -14.769 -26.563 -33.095 1.00 27.99 92 LEU A O 1
ATOM 863 N N . ASN A 1 94 ? -13.683 -26.430 -35.063 1.00 26.66 93 ASN A N 1
ATOM 864 C CA . ASN A 1 94 ? -13.878 -24.991 -35.218 1.00 26.92 93 ASN A CA 1
ATOM 865 C C . ASN A 1 94 ? -13.222 -24.212 -34.073 1.00 27.42 93 ASN A C 1
ATOM 866 O O . ASN A 1 94 ? -13.756 -23.210 -33.598 1.00 26.45 93 ASN A O 1
ATOM 875 N N . LEU A 1 95 ? -12.054 -24.683 -33.643 1.00 25.37 94 LEU A N 1
ATOM 876 C CA . LEU A 1 95 ? -11.304 -24.040 -32.568 1.00 25.22 94 LEU A CA 1
ATOM 877 C C . LEU A 1 95 ? -9.964 -23.517 -33.078 1.00 26.31 94 LEU A C 1
ATOM 878 O O . LEU A 1 95 ? -8.958 -23.569 -32.368 1.00 24.42 94 LEU A O 1
ATOM 883 N N . ARG A 1 96 ? -9.939 -23.012 -34.306 1.00 24.68 95 ARG A N 1
ATOM 884 C CA . ARG A 1 96 ? -8.691 -22.502 -34.861 1.00 26.48 95 ARG A CA 1
ATOM 885 C C . ARG A 1 96 ? -8.104 -21.366 -34.023 1.00 26.07 95 ARG A C 1
ATOM 886 O O . ARG A 1 96 ? -6.885 -21.193 -33.971 1.00 26.86 95 ARG A O 1
ATOM 901 N N . SER A 1 97 ? -8.962 -20.604 -33.352 1.00 26.22 96 SER A N 1
ATOM 902 C CA . SER A 1 97 ? -8.492 -19.489 -32.536 1.00 27.65 96 SER A CA 1
ATOM 903 C C . SER A 1 97 ? -7.750 -19.963 -31.289 1.00 27.18 96 SER A C 1
ATOM 904 O O . SER A 1 97 ? -7.151 -19.158 -30.577 1.00 29.54 96 SER A O 1
ATOM 909 N N . CYS A 1 98 ? -7.796 -21.265 -31.022 1.00 24.70 97 CYS A N 1
ATOM 910 C CA . CYS A 1 98 ? -7.113 -21.830 -29.861 1.00 24.33 97 CYS A CA 1
ATOM 911 C C . CYS A 1 98 ? -5.776 -22.455 -30.240 1.00 23.23 97 CYS A C 1
ATOM 912 O O . CYS A 1 98 ? -5.107 -23.067 -29.408 1.00 22.29 97 CYS A O 1
ATOM 915 N N . GLN A 1 99 ? -5.384 -22.303 -31.499 1.00 21.85 98 GLN A N 1
ATOM 916 C CA . GLN A 1 99 ? -4.118 -22.860 -31.960 1.00 22.09 98 GLN A CA 1
ATOM 917 C C . GLN A 1 99 ? -2.955 -21.910 -31.696 1.00 22.04 98 GLN A C 1
ATOM 918 O O . GLN A 1 99 ? -3.020 -20.725 -32.023 1.00 22.48 98 GLN A O 1
ATOM 924 N N . PRO A 1 100 ? -1.867 -22.418 -31.099 1.00 20.69 99 PRO A N 1
ATOM 925 C CA . PRO A 1 100 ? -0.716 -21.549 -30.831 1.00 21.56 99 PRO A CA 1
ATOM 926 C C . PRO A 1 100 ? -0.035 -21.216 -32.156 1.00 21.69 99 PRO A C 1
ATOM 927 O O . PRO A 1 100 ? -0.121 -21.997 -33.103 1.00 24.13 99 PRO A O 1
ATOM 931 N N . LYS A 1 101 ? 0.628 -20.068 -32.221 1.00 23.75 100 LYS A N 1
ATOM 932 C CA . LYS A 1 101 ? 1.361 -19.680 -33.427 1.00 24.93 100 LYS A CA 1
ATOM 933 C C . LYS A 1 101 ? 2.839 -19.988 -33.189 1.00 24.81 100 LYS A C 1
ATOM 934 O O . LYS A 1 101 ? 3.570 -20.349 -34.115 1.00 25.21 100 LYS A O 1
ATOM 945 N N . SER A 1 102 ? 3.265 -19.851 -31.937 1.00 21.58 101 SER A N 1
ATOM 946 C CA . SER A 1 102 ? 4.643 -20.115 -31.540 1.00 20.72 101 SER A CA 1
ATOM 947 C C . SER A 1 102 ? 4.674 -21.342 -30.640 1.00 20.39 101 SER A C 1
ATOM 948 O O . SER A 1 102 ? 3.790 -21.525 -29.793 1.00 22.29 101 SER A O 1
ATOM 953 N N . PHE A 1 103 ? 5.696 -22.173 -30.811 1.00 17.82 102 PHE A N 1
ATOM 954 C CA . PHE A 1 103 ? 5.814 -23.399 -30.039 1.00 18.01 102 PHE A CA 1
ATOM 955 C C . PHE A 1 103 ? 7.049 -23.525 -29.152 1.00 18.93 102 PHE A C 1
ATOM 956 O O . PHE A 1 103 ? 7.358 -24.612 -28.658 1.00 21.93 102 PHE A O 1
ATOM 964 N N . THR A 1 104 ? 7.744 -22.413 -28.931 1.00 18.01 103 THR A N 1
ATOM 965 C CA . THR A 1 104 ? 8.923 -22.427 -28.071 1.00 18.48 103 THR A CA 1
ATOM 966 C C . THR A 1 104 ? 8.463 -22.309 -26.614 1.00 17.12 103 THR A C 1
ATOM 967 O O . THR A 1 104 ? 7.971 -21.261 -26.195 1.00 18.96 103 THR A O 1
ATOM 971 N N . TYR A 1 105 ? 8.617 -23.393 -25.858 1.00 18.01 104 TYR A N 1
ATOM 972 C CA . TYR A 1 105 ? 8.187 -23.437 -24.458 1.00 18.48 104 TYR A CA 1
ATOM 973 C C . TYR A 1 105 ? 9.301 -23.109 -23.468 1.00 19.17 104 TYR A C 1
ATOM 974 O O . TYR A 1 105 ? 10.324 -23.788 -23.429 1.00 21.19 104 TYR A O 1
ATOM 983 N N . THR A 1 106 ? 9.084 -22.078 -22.655 1.00 19.28 105 THR A N 1
ATOM 984 C CA . THR A 1 106 ? 10.065 -21.662 -21.652 1.00 19.47 105 THR A CA 1
ATOM 985 C C . THR A 1 106 ? 9.329 -21.135 -20.422 1.00 17.67 105 THR A C 1
ATOM 986 O O . THR A 1 106 ? 8.100 -21.137 -20.378 1.00 17.84 105 THR A O 1
ATOM 990 N N . PHE A 1 107 ? 10.084 -20.688 -19.422 1.00 19.80 106 PHE A N 1
ATOM 991 C CA . PHE A 1 107 ? 9.474 -20.126 -18.221 1.00 19.54 106 PHE A CA 1
ATOM 992 C C . PHE A 1 107 ? 8.598 -18.936 -18.602 1.00 18.72 106 PHE A C 1
ATOM 993 O O . PHE A 1 107 ? 7.593 -18.657 -17.950 1.00 19.20 106 PHE A O 1
ATOM 1001 N N . THR A 1 108 ? 8.980 -18.223 -19.655 1.00 17.96 107 THR A N 1
ATOM 1002 C CA . THR A 1 108 ? 8.193 -17.084 -20.101 1.00 19.01 107 THR A CA 1
ATOM 1003 C C . THR A 1 108 ? 6.779 -17.537 -20.465 1.00 18.95 107 THR A C 1
ATOM 1004 O O . THR A 1 108 ? 5.809 -16.813 -20.256 1.00 18.01 107 THR A O 1
ATOM 1008 N N . THR A 1 109 ? 6.670 -18.742 -21.016 1.00 16.56 108 THR A N 1
ATOM 1009 C CA . THR A 1 109 ? 5.375 -19.286 -21.390 1.00 17.10 108 THR A CA 1
ATOM 1010 C C . THR A 1 109 ? 4.456 -19.391 -20.176 1.00 15.87 108 THR A C 1
ATOM 1011 O O . THR A 1 109 ? 3.293 -18.993 -20.238 1.00 16.21 108 THR A O 1
ATOM 1015 N N . ILE A 1 110 ? 4.975 -19.925 -19.075 1.00 15.42 109 ILE A N 1
ATOM 1016 C CA . ILE A 1 110 ? 4.165 -20.071 -17.876 1.00 16.14 109 ILE A CA 1
ATOM 1017 C C . ILE A 1 110 ? 3.860 -18.710 -17.231 1.00 14.87 109 ILE A C 1
ATOM 1018 O O . ILE A 1 110 ? 2.719 -18.464 -16.823 1.00 15.17 109 ILE A O 1
AT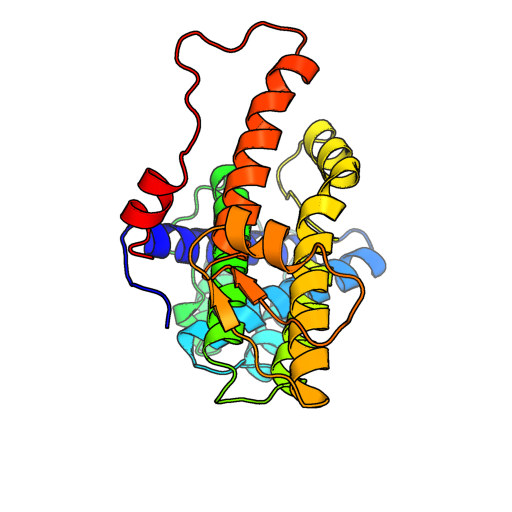OM 1027 N N . TRP A 1 111 ? 4.852 -17.817 -17.159 1.00 14.99 110 TRP A N 1
ATOM 1028 C CA . TRP A 1 111 ? 4.603 -16.490 -16.592 1.00 14.55 110 TRP A CA 1
ATOM 1029 C C . TRP A 1 111 ? 3.531 -15.774 -17.419 1.00 14.45 110 TRP A C 1
ATOM 1030 O O . TRP A 1 111 ? 2.578 -15.217 -16.871 1.00 14.72 110 TRP A O 1
ATOM 1041 N N . ASP A 1 112 ? 3.689 -15.801 -18.740 1.00 15.06 111 ASP A N 1
ATOM 1042 C CA . ASP A 1 112 ? 2.729 -15.165 -19.642 1.00 15.74 111 ASP A CA 1
ATOM 1043 C C . ASP A 1 112 ? 1.326 -15.695 -19.380 1.00 15.15 111 ASP A C 1
ATOM 1044 O O . ASP A 1 112 ? 0.354 -14.946 -19.405 1.00 16.00 111 ASP A O 1
ATOM 1049 N N . THR A 1 113 ? 1.232 -17.002 -19.141 1.00 15.10 112 THR A N 1
ATOM 1050 C CA . THR A 1 113 ? -0.057 -17.636 -18.884 1.00 15.81 112 THR A CA 1
ATOM 1051 C C . THR A 1 113 ? -0.698 -17.089 -17.602 1.00 13.65 112 THR A C 1
ATOM 1052 O O . THR A 1 113 ? -1.900 -16.803 -17.567 1.00 14.87 112 THR A O 1
ATOM 1056 N N . MET A 1 114 ? 0.113 -16.920 -16.564 1.00 13.81 113 MET A N 1
ATOM 1057 C CA . MET A 1 114 ? -0.370 -16.384 -15.296 1.00 14.45 113 MET A CA 1
ATOM 1058 C C . MET A 1 114 ? -0.780 -14.919 -15.442 1.00 13.45 113 MET A C 1
ATOM 1059 O O . MET A 1 114 ? -1.787 -14.490 -14.879 1.00 14.99 113 MET A O 1
ATOM 1064 N N . HIS A 1 115 ? -0.008 -14.147 -16.204 1.00 14.01 114 HIS A N 1
ATOM 1065 C CA . HIS A 1 115 ? -0.349 -12.746 -16.403 1.00 15.86 114 HIS A CA 1
ATOM 1066 C C . HIS A 1 115 ? -1.618 -12.621 -17.242 1.00 14.85 114 HIS A C 1
ATOM 1067 O O . HIS A 1 115 ? -2.431 -11.726 -17.015 1.00 16.71 114 HIS A O 1
ATOM 1074 N N . PHE A 1 116 ? -1.792 -13.524 -18.207 1.00 14.89 115 PHE A N 1
ATOM 1075 C CA . PHE A 1 116 ? -2.991 -13.516 -19.039 1.00 15.98 115 PHE A CA 1
ATOM 1076 C C . PHE A 1 116 ? -4.227 -13.753 -18.157 1.00 16.48 115 PHE A C 1
ATOM 1077 O O . PHE A 1 116 ? -5.213 -13.014 -18.244 1.00 17.55 115 PHE A O 1
ATOM 1085 N N . LEU A 1 117 ? -4.176 -14.774 -17.300 1.00 16.43 116 LEU A N 1
ATOM 1086 C CA . LEU A 1 117 ? -5.314 -15.057 -16.423 1.00 16.44 116 LEU A CA 1
ATOM 1087 C C . LEU A 1 117 ? -5.616 -13.866 -15.513 1.00 15.31 116 LEU A C 1
ATOM 1088 O O . LEU A 1 117 ? -6.777 -13.573 -15.220 1.00 16.58 116 LEU A O 1
ATOM 1093 N N . SER A 1 118 ? -4.567 -13.180 -15.069 1.00 15.46 117 SER A N 1
ATOM 1094 C CA . SER A 1 118 ? -4.737 -12.017 -14.207 1.00 15.30 117 SER A CA 1
ATOM 1095 C C . SER A 1 118 ? -5.502 -10.911 -14.933 1.00 16.94 117 SER A C 1
ATOM 1096 O O . SER A 1 118 ? -6.388 -10.275 -14.351 1.00 16.47 117 SER A O 1
ATOM 1099 N N . LEU A 1 119 ? -5.176 -10.693 -16.209 1.00 16.20 118 LEU A N 1
ATOM 1100 C CA . LEU A 1 119 ? -5.869 -9.669 -16.986 1.00 17.44 118 LEU A CA 1
ATOM 1101 C C . LEU A 1 119 ? -7.326 -10.070 -17.193 1.00 17.03 118 LEU A C 1
ATOM 1102 O O . LEU A 1 119 ? -8.218 -9.215 -17.172 1.00 19.63 118 LEU A O 1
ATOM 1107 N N . ILE A 1 120 ? -7.569 -11.362 -17.393 1.00 16.77 119 ILE A N 1
ATOM 1108 C CA . ILE A 1 120 ? -8.938 -11.844 -17.563 1.00 19.27 119 ILE A CA 1
ATOM 1109 C C . ILE A 1 120 ? -9.740 -11.548 -16.291 1.00 19.54 119 ILE A C 1
ATOM 1110 O O . ILE A 1 120 ? -10.860 -11.048 -16.361 1.00 20.43 119 ILE A O 1
ATOM 1119 N N . ILE A 1 121 ? -9.164 -11.844 -15.128 1.00 19.19 120 ILE A N 1
ATOM 1120 C CA . ILE A 1 121 ? -9.851 -11.593 -13.866 1.00 19.04 120 ILE A CA 1
ATOM 1121 C C . ILE A 1 121 ? -10.236 -10.117 -13.758 1.00 19.57 120 ILE A C 1
ATOM 1122 O O . ILE A 1 121 ? -11.391 -9.788 -13.484 1.00 19.31 120 ILE A O 1
ATOM 1127 N N . ASP A 1 122 ? -9.273 -9.225 -13.983 1.00 20.17 121 ASP A N 1
ATOM 1128 C CA . ASP A 1 122 ? -9.546 -7.795 -13.894 1.00 21.23 121 ASP A CA 1
ATOM 1129 C C . ASP A 1 122 ? -10.664 -7.374 -14.839 1.00 22.16 121 ASP A C 1
ATOM 1130 O O . ASP A 1 122 ? -11.538 -6.592 -14.464 1.00 22.80 121 ASP A O 1
ATOM 1135 N N . ASP A 1 123 ? -10.640 -7.905 -16.057 1.00 22.68 122 ASP A N 1
ATOM 1136 C CA . ASP A 1 123 ? -11.655 -7.565 -17.045 1.00 25.22 122 ASP A CA 1
ATOM 1137 C C . ASP A 1 123 ? -13.035 -8.108 -16.685 1.00 24.48 122 ASP A C 1
ATOM 1138 O O . ASP A 1 123 ? -14.032 -7.386 -16.796 1.00 25.99 122 ASP A O 1
ATOM 1143 N N . MET A 1 124 ? -13.107 -9.367 -16.258 1.00 24.37 123 MET A N 1
ATOM 1144 C CA . MET A 1 124 ? -14.400 -9.951 -15.893 1.00 25.22 123 MET A CA 1
ATOM 1145 C C . MET A 1 124 ? -15.060 -9.187 -14.749 1.00 25.28 123 MET A C 1
ATOM 1146 O O . MET A 1 124 ? -16.284 -9.059 -14.700 1.00 25.31 123 MET A O 1
ATOM 1155 N N . VAL A 1 125 ? -14.253 -8.678 -13.826 1.00 24.07 124 VAL A N 1
ATOM 1156 C CA . VAL A 1 125 ? -14.792 -7.939 -12.694 1.00 25.31 124 VAL A CA 1
ATOM 1157 C C . VAL A 1 125 ? -15.268 -6.544 -13.079 1.00 27.32 124 VAL A C 1
ATOM 1158 O O . VAL A 1 125 ? -16.386 -6.152 -12.746 1.00 27.29 124 VAL A O 1
ATOM 1162 N N . TYR A 1 126 ? -14.425 -5.796 -13.782 1.00 28.80 125 TYR A N 1
ATOM 1163 C CA . TYR A 1 126 ? -14.784 -4.439 -14.172 1.00 32.63 125 TYR A CA 1
ATOM 1164 C C . TYR A 1 126 ? -16.035 -4.399 -15.045 1.00 33.08 125 TYR A C 1
ATOM 1165 O O . TYR A 1 126 ? -16.816 -3.448 -14.973 1.00 35.13 125 TYR A O 1
ATOM 1174 N N . THR A 1 127 ? -16.234 -5.434 -15.857 1.00 33.21 126 THR A N 1
ATOM 1175 C CA . THR A 1 127 ? -17.395 -5.493 -16.742 1.00 34.49 126 THR A CA 1
ATOM 1176 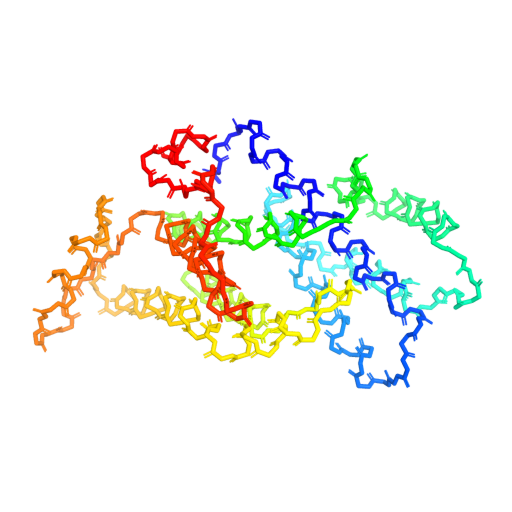C C . THR A 1 127 ? -18.457 -6.475 -16.250 1.00 34.66 126 THR A C 1
ATOM 1177 O O . THR A 1 127 ? -19.202 -7.049 -17.044 1.00 34.95 126 THR A O 1
ATOM 1181 N N . ARG A 1 128 ? -18.532 -6.660 -14.937 1.00 33.19 127 ARG A N 1
ATOM 1182 C CA . ARG A 1 128 ? -19.503 -7.577 -14.356 1.00 33.65 127 ARG A CA 1
ATOM 1183 C C . ARG A 1 128 ? -20.939 -7.147 -14.656 1.00 35.94 127 ARG A C 1
ATOM 1184 O O . ARG A 1 128 ? -21.867 -7.942 -14.520 1.00 36.10 127 ARG A O 1
ATOM 1192 N N . ASP A 1 129 ? -21.115 -5.890 -15.059 1.00 38.85 128 ASP A N 1
ATOM 1193 C CA . ASP A 1 129 ? -22.440 -5.363 -15.384 1.00 43.50 128 ASP A CA 1
ATOM 1194 C C . ASP A 1 129 ? -23.191 -6.364 -16.250 1.00 45.11 128 ASP A C 1
ATOM 1195 O O . ASP A 1 129 ? -24.406 -6.524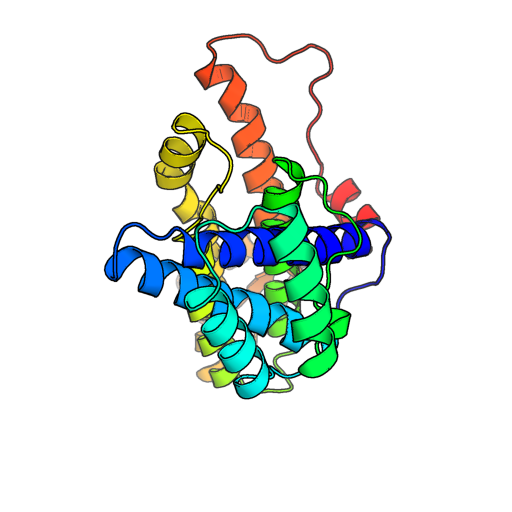 -16.125 1.00 46.32 128 ASP A O 1
ATOM 1200 N N . LYS A 1 130 ? -22.458 -7.028 -17.138 1.00 46.62 129 LYS A N 1
ATOM 1201 C CA . LYS A 1 130 ? -23.048 -8.035 -18.007 1.00 48.20 129 LYS A CA 1
ATOM 1202 C C . LYS A 1 130 ? -23.499 -9.490 -17.933 1.00 48.70 129 LYS A C 1
ATOM 1203 O O . LYS A 1 130 ? -24.551 -9.837 -18.469 1.00 49.87 129 LYS A O 1
ATOM 1209 N N . SER A 1 131 ? -22.712 -10.329 -17.266 1.00 48.90 130 SER A N 1
ATOM 1210 C CA . SER A 1 131 ? -23.032 -11.746 -17.117 1.00 48.63 130 SER A CA 1
ATOM 1211 C C . SER A 1 131 ? -23.908 -11.675 -15.865 1.00 48.57 130 SER A C 1
ATOM 1212 O O . SER A 1 131 ? -25.134 -11.643 -15.959 1.00 49.28 130 SER A O 1
ATOM 1215 N N . SER A 1 132 ? -23.266 -11.639 -14.701 1.00 47.73 131 SER A N 1
ATOM 1216 C CA . SER A 1 132 ? -23.959 -11.561 -13.417 1.00 47.21 131 SER A CA 1
ATOM 1217 C C . SER A 1 132 ? -22.953 -11.788 -12.294 1.00 46.37 131 SER A C 1
ATOM 1218 O O . SER A 1 132 ? -21.916 -12.418 -12.504 1.00 46.18 131 SER A O 1
ATOM 1221 N N . LEU A 1 133 ? -23.255 -11.274 -11.104 1.00 45.19 132 LEU A N 1
ATOM 1222 C CA . LEU A 1 133 ? -22.356 -11.444 -9.968 1.00 44.01 132 LEU A CA 1
ATOM 1223 C C . LEU A 1 133 ? -22.117 -12.927 -9.710 1.00 43.41 132 LEU A C 1
ATOM 1224 O O . LEU A 1 133 ? -21.024 -13.328 -9.306 1.00 43.17 132 LEU A O 1
ATOM 1229 N N . ASP A 1 134 ? -23.143 -13.740 -9.948 1.00 43.03 133 ASP A N 1
ATOM 1230 C CA . ASP A 1 134 ? -23.033 -15.180 -9.748 1.00 42.37 133 ASP A CA 1
ATOM 1231 C C . ASP A 1 134 ? -22.049 -15.786 -10.741 1.00 41.07 133 ASP A C 1
ATOM 1232 O O . ASP A 1 134 ? -21.202 -16.598 -10.368 1.00 40.60 133 ASP A O 1
ATOM 1237 N N . PHE A 1 135 ? -22.166 -15.392 -12.006 1.00 39.05 134 PHE A N 1
ATOM 1238 C CA . PHE A 1 135 ? -21.275 -15.905 -13.038 1.00 37.02 134 PHE A CA 1
ATOM 1239 C C . PHE A 1 135 ? -19.828 -15.589 -12.680 1.00 34.67 134 PHE A C 1
ATOM 1240 O O . PHE A 1 135 ? -18.967 -16.468 -12.704 1.00 33.83 134 PHE A O 1
ATOM 1248 N N . VAL A 1 136 ? -19.573 -14.328 -12.346 1.00 32.89 135 VAL A N 1
ATOM 1249 C CA . VAL A 1 136 ? -18.231 -13.889 -11.983 1.00 31.41 135 VAL A CA 1
ATOM 1250 C C . VAL A 1 136 ? -17.696 -14.681 -10.792 1.00 30.59 135 VAL A C 1
ATOM 1251 O O . VAL A 1 136 ? -16.549 -15.129 -10.804 1.00 27.55 135 VAL A O 1
ATOM 1255 N N . MET A 1 137 ? -18.523 -14.854 -9.764 1.00 29.26 136 MET A N 1
ATOM 1256 C CA . MET A 1 137 ? -18.107 -15.604 -8.582 1.00 29.20 136 MET A CA 1
ATOM 1257 C C . MET A 1 137 ? -17.659 -17.010 -8.971 1.00 27.63 136 MET A C 1
ATOM 1258 O O . MET A 1 137 ? -16.661 -17.519 -8.459 1.00 26.47 136 MET A O 1
ATOM 1263 N N . GLN A 1 138 ? -18.400 -17.635 -9.880 1.00 27.89 137 GLN A N 1
ATOM 1264 C CA . GLN A 1 138 ? -18.061 -18.975 -10.340 1.00 28.99 137 GLN A CA 1
ATOM 1265 C C . GLN A 1 138 ? -16.705 -18.954 -11.042 1.00 27.55 137 GLN A C 1
ATOM 1266 O O . GLN A 1 138 ? -15.876 -19.838 -10.835 1.00 27.09 137 GLN A O 1
ATOM 1272 N N . GLN A 1 139 ? -16.492 -17.934 -11.867 1.00 25.95 138 GLN A N 1
ATOM 1273 C CA . GLN A 1 139 ? -15.243 -17.784 -12.601 1.00 25.17 138 GLN A CA 1
ATOM 1274 C C . GLN A 1 139 ? -14.057 -17.641 -11.655 1.00 23.12 138 GLN A C 1
ATOM 1275 O O . GLN A 1 139 ? -12.992 -18.212 -11.892 1.00 22.80 138 GLN A O 1
ATOM 1281 N N . LEU A 1 140 ? -14.242 -16.876 -10.583 1.00 22.82 139 LEU A N 1
ATOM 1282 C CA . LEU A 1 140 ? -13.169 -16.663 -9.614 1.00 22.02 139 LEU A CA 1
ATOM 1283 C C . LEU A 1 140 ? -12.812 -17.952 -8.885 1.00 21.80 139 LEU A C 1
ATOM 1284 O O . LEU A 1 140 ? -11.647 -18.191 -8.567 1.00 19.86 139 LEU A O 1
ATOM 1289 N N . LYS A 1 141 ? -13.818 -18.779 -8.605 1.00 22.14 140 LYS A N 1
ATOM 1290 C CA . LYS A 1 141 ? -13.573 -20.049 -7.938 1.00 22.99 140 LYS A CA 1
ATOM 1291 C C . LYS A 1 141 ? -12.680 -20.894 -8.843 1.00 21.30 140 LYS A C 1
ATOM 1292 O O . LYS A 1 141 ? -11.731 -21.527 -8.384 1.00 22.40 140 LYS A O 1
ATOM 1298 N N . THR A 1 142 ? -12.988 -20.885 -10.137 1.00 21.91 141 THR A N 1
ATOM 1299 C CA . THR A 1 142 ? -12.211 -21.641 -11.111 1.00 21.67 141 THR A CA 1
ATOM 1300 C C . THR A 1 142 ? -10.785 -21.094 -11.195 1.00 19.73 141 THR A C 1
ATOM 1301 O O . THR A 1 142 ? -9.825 -21.855 -11.303 1.00 19.50 141 THR A O 1
ATOM 1305 N N . MET A 1 143 ? -10.653 -19.772 -11.138 1.00 19.60 142 MET A N 1
ATOM 1306 C CA . MET A 1 143 ? -9.335 -19.147 -11.182 1.00 19.89 142 MET A CA 1
ATOM 1307 C C . MET A 1 143 ? -8.479 -19.581 -9.994 1.00 19.45 142 MET A C 1
ATOM 1308 O O . MET A 1 143 ? -7.272 -19.790 -10.134 1.00 18.97 142 MET A O 1
ATOM 1313 N N . LYS A 1 144 ? -9.094 -19.715 -8.821 1.00 19.81 143 LYS A N 1
ATOM 1314 C CA . LYS A 1 144 ? -8.347 -20.137 -7.645 1.00 21.30 143 LYS A CA 1
ATOM 1315 C C . LYS A 1 144 ? -7.825 -21.552 -7.831 1.00 21.79 143 LYS A C 1
ATOM 1316 O O . LYS A 1 144 ? -6.716 -21.876 -7.416 1.00 22.40 143 LYS A O 1
ATOM 1322 N N . VAL A 1 145 ? -8.625 -22.397 -8.471 1.00 22.44 144 VAL A N 1
ATOM 1323 C CA . VAL A 1 145 ? -8.207 -23.767 -8.712 1.00 23.47 144 VAL A CA 1
ATOM 1324 C C . VAL A 1 145 ? -7.020 -23.764 -9.668 1.00 21.36 144 VAL A C 1
ATOM 1325 O O . VAL A 1 145 ? -6.061 -24.509 -9.481 1.00 22.62 144 VAL A O 1
ATOM 1329 N N . LEU A 1 146 ? -7.082 -22.918 -10.691 1.00 20.55 145 LEU A N 1
ATOM 1330 C CA . LEU A 1 146 ? -5.993 -22.840 -11.653 1.00 20.45 145 LEU A CA 1
ATOM 1331 C C . LEU A 1 146 ? -4.693 -22.401 -10.981 1.00 20.66 145 LEU A C 1
ATOM 1332 O O . LEU A 1 146 ? -3.631 -22.943 -11.268 1.00 23.78 145 LEU A O 1
ATOM 1337 N N . PHE A 1 147 ? -4.772 -21.427 -10.078 1.00 19.44 146 PHE A N 1
ATOM 1338 C CA . PHE A 1 147 ? -3.568 -20.952 -9.400 1.00 19.63 146 PHE A CA 1
ATOM 1339 C C . PHE A 1 147 ? -3.091 -21.844 -8.254 1.00 21.06 146 PHE A C 1
ATOM 1340 O O . PHE A 1 147 ? -1.921 -21.797 -7.876 1.00 22.37 146 PHE A O 1
ATOM 1348 N N . TYR A 1 148 ? -3.985 -22.662 -7.707 1.00 21.84 147 TYR A N 1
ATOM 1349 C CA . TYR A 1 148 ? -3.601 -23.547 -6.612 1.00 23.27 147 TYR A CA 1
ATOM 1350 C C . TYR A 1 148 ? -2.849 -24.746 -7.173 1.00 26.65 147 TYR A C 1
ATOM 1351 O O . TYR A 1 148 ? -1.935 -25.275 -6.542 1.00 26.71 147 TYR A O 1
ATOM 1360 N N . ASN A 1 149 ? -3.108 -24.811 -8.425 1.00 27.77 148 ASN A N 1
ATOM 1361 C CA . ASN A 1 149 ? -2.501 -25.942 -9.112 1.00 31.89 148 ASN A CA 1
ATOM 1362 C C . ASN A 1 149 ? -1.764 -25.628 -10.408 1.00 32.02 148 ASN A C 1
ATOM 1363 O O . ASN A 1 149 ? -2.376 -25.209 -11.383 1.00 35.54 148 ASN A O 1
ATOM 1368 N N . VAL A 1 150 ? -0.622 -25.536 -10.198 1.00 32.18 149 VAL A N 1
ATOM 1369 C CA . VAL A 1 150 ? 0.156 -25.267 -11.399 1.00 30.45 149 VAL A CA 1
ATOM 1370 C C . VAL A 1 150 ? 1.135 -26.317 -11.904 1.00 29.99 149 VAL A C 1
ATOM 1371 O O . VAL A 1 150 ? 2.098 -26.668 -11.219 1.00 31.29 149 VAL A O 1
ATOM 1375 N N . PHE A 1 151 ? 0.865 -26.820 -13.107 1.00 27.93 150 PHE A N 1
ATOM 1376 C CA . PHE A 1 151 ? 1.706 -27.825 -13.748 1.00 25.23 150 PHE A CA 1
ATOM 1377 C C . PHE A 1 151 ? 2.809 -27.106 -14.510 1.00 24.60 150 PHE A C 1
ATOM 1378 O O . PHE A 1 151 ? 2.532 -26.347 -15.435 1.00 23.94 150 PHE A O 1
ATOM 1386 N N . PHE A 1 152 ? 4.059 -27.344 -14.134 1.00 23.07 151 PHE A N 1
ATOM 1387 C CA . PHE A 1 152 ? 5.172 -26.683 -14.808 1.00 24.24 151 PHE A CA 1
ATOM 1388 C C . PHE A 1 152 ? 5.520 -27.285 -16.167 1.00 25.86 151 PHE A C 1
ATOM 1389 O O . PHE A 1 152 ? 6.041 -26.590 -17.039 1.00 24.61 151 PHE A O 1
ATOM 1397 N N . ILE A 1 153 ? 5.210 -28.566 -16.347 1.00 27.77 152 ILE A N 1
ATOM 1398 C CA . ILE A 1 153 ? 5.505 -29.278 -17.592 1.00 30.40 152 ILE A CA 1
ATOM 1399 C C . ILE A 1 153 ? 7.016 -29.445 -17.703 1.00 31.36 152 ILE A C 1
ATOM 1400 O O . ILE A 1 153 ? 7.511 -30.563 -17.835 1.00 33.40 152 ILE A O 1
ATOM 1405 N N . LEU A 1 154 ? 7.750 -28.338 -17.648 1.00 31.94 153 LEU A N 1
ATOM 1406 C CA . LEU A 1 154 ? 9.204 -28.411 -17.680 1.00 33.01 153 LEU A CA 1
ATOM 1407 C C . LEU A 1 154 ? 9.595 -28.877 -16.281 1.00 33.28 153 LEU A C 1
ATOM 1408 O O . LEU A 1 154 ? 8.759 -28.888 -15.378 1.00 32.79 153 LEU A O 1
ATOM 1413 N N . GLN A 1 155 ? 10.853 -29.250 -16.088 1.00 33.49 154 GLN A N 1
ATOM 1414 C CA . GLN A 1 155 ? 11.283 -29.738 -14.785 1.00 34.97 154 GLN A CA 1
ATOM 1415 C C . GLN A 1 155 ? 12.000 -28.724 -13.903 1.00 34.28 154 GLN A C 1
ATOM 1416 O O . GLN A 1 155 ? 13.026 -28.163 -14.285 1.00 36.15 154 GLN A O 1
ATOM 1422 N N . CYS A 1 156 ? 11.443 -28.492 -12.719 1.00 33.98 155 CYS A N 1
ATOM 1423 C CA . CYS A 1 156 ? 12.035 -27.581 -11.747 1.00 32.02 155 CYS A CA 1
ATOM 1424 C C . CYS A 1 156 ? 11.393 -27.787 -10.375 1.00 31.65 155 CYS A C 1
ATOM 1425 O O . CYS A 1 156 ? 10.416 -27.124 -10.018 1.00 28.84 155 CYS A O 1
ATOM 1428 N N . ALA A 1 157 ? 11.954 -28.723 -9.614 1.00 30.28 156 ALA A N 1
ATOM 1429 C CA . ALA A 1 157 ? 11.452 -29.051 -8.283 1.00 28.90 156 ALA A CA 1
ATOM 1430 C C . ALA A 1 157 ? 11.524 -27.867 -7.328 1.00 27.62 156 ALA A C 1
ATOM 1431 O O . ALA A 1 157 ? 10.640 -27.686 -6.491 1.00 27.33 156 ALA A O 1
ATOM 1433 N N . MET A 1 158 ? 12.579 -27.070 -7.451 1.00 28.18 157 MET A N 1
ATOM 1434 C CA . MET A 1 158 ? 12.756 -25.904 -6.594 1.00 28.03 157 MET A CA 1
ATOM 1435 C C . MET A 1 158 ? 11.639 -24.889 -6.826 1.00 26.13 157 MET A C 1
ATOM 1436 O O . MET A 1 158 ? 11.123 -24.295 -5.878 1.00 24.00 157 MET A O 1
ATOM 1441 N N . CYS A 1 159 ? 11.267 -24.700 -8.089 1.00 24.96 158 CYS A N 1
ATOM 1442 C CA . CYS A 1 159 ? 10.207 -23.763 -8.450 1.00 25.92 158 CYS A CA 1
ATOM 1443 C C . CYS A 1 159 ? 8.893 -24.231 -7.844 1.00 24.67 158 CYS A C 1
ATOM 1444 O O . CYS A 1 159 ? 8.137 -23.449 -7.266 1.00 22.78 158 CYS A O 1
ATOM 1447 N N . ARG A 1 160 ? 8.622 -25.519 -8.003 1.00 24.49 159 ARG A N 1
ATOM 1448 C CA . ARG A 1 160 ? 7.402 -26.120 -7.498 1.00 26.41 159 ARG A CA 1
ATOM 1449 C C . ARG A 1 160 ? 7.286 -25.966 -5.989 1.00 25.90 159 ARG A C 1
ATOM 1450 O O . ARG A 1 160 ? 6.226 -25.596 -5.479 1.00 25.37 159 ARG A O 1
ATOM 1465 N N . ASP A 1 161 ? 8.373 -26.250 -5.278 1.00 25.51 160 ASP A N 1
ATOM 1466 C CA . ASP A 1 161 ? 8.378 -26.140 -3.824 1.00 27.28 160 ASP A CA 1
ATOM 1467 C C . ASP A 1 161 ? 8.155 -24.700 -3.375 1.00 25.30 160 ASP A C 1
ATOM 1468 O O . ASP A 1 161 ? 7.383 -24.439 -2.451 1.00 24.90 160 ASP A O 1
ATOM 1473 N N . HIS A 1 162 ? 8.829 -23.767 -4.036 1.00 23.20 161 HIS A N 1
ATOM 1474 C CA . HIS A 1 162 ? 8.703 -22.358 -3.689 1.00 21.13 161 HIS A CA 1
ATOM 1475 C C . HIS A 1 162 ? 7.285 -21.866 -3.967 1.00 20.97 161 HIS A C 1
ATOM 1476 O O . HIS A 1 162 ? 6.680 -21.198 -3.125 1.00 18.60 161 HIS A O 1
ATOM 1483 N N . TYR A 1 163 ? 6.747 -22.200 -5.136 1.00 19.25 162 TYR A N 1
ATOM 1484 C CA . TYR A 1 163 ? 5.394 -21.771 -5.483 1.00 18.70 162 TYR A CA 1
ATOM 1485 C C . TYR A 1 163 ? 4.398 -22.315 -4.458 1.00 20.71 162 TYR A C 1
ATOM 1486 O O . TYR A 1 163 ? 3.447 -21.633 -4.077 1.00 19.21 162 TYR A O 1
ATOM 1495 N N . MET A 1 164 ? 4.627 -23.546 -4.011 1.00 22.08 163 MET A N 1
ATOM 1496 C CA . MET A 1 164 ? 3.766 -24.180 -3.017 1.00 26.73 163 MET A CA 1
ATOM 1497 C C . MET A 1 164 ? 3.707 -23.324 -1.757 1.00 24.96 163 MET A C 1
ATOM 1498 O O . MET A 1 164 ? 2.662 -23.209 -1.114 1.00 26.53 163 MET A O 1
ATOM 1507 N N . ASN A 1 165 ? 4.843 -22.729 -1.415 1.00 23.00 164 ASN A N 1
ATOM 1508 C CA . ASN A 1 165 ? 4.968 -21.895 -0.226 1.00 22.23 164 ASN A CA 1
ATOM 1509 C C . ASN A 1 165 ? 4.341 -20.510 -0.312 1.00 20.57 164 ASN A C 1
ATOM 1510 O O . ASN A 1 165 ? 3.818 -20.010 0.682 1.00 22.63 164 ASN A O 1
ATOM 1515 N N . VAL A 1 166 ? 4.383 -19.891 -1.489 1.00 17.33 165 VAL A N 1
ATOM 1516 C CA . VAL A 1 166 ? 3.878 -18.533 -1.608 1.00 16.62 165 VAL A CA 1
ATOM 1517 C C . VAL A 1 166 ? 2.691 -18.259 -2.525 1.00 16.44 165 VAL A C 1
ATOM 1518 O O . VAL A 1 166 ? 2.254 -17.112 -2.619 1.00 15.94 165 VAL A O 1
ATOM 1522 N N . LYS A 1 167 ? 2.147 -19.287 -3.174 1.00 16.11 166 LYS A N 1
ATOM 1523 C CA . LYS A 1 167 ? 1.013 -19.087 -4.075 1.00 16.43 166 LYS A CA 1
ATOM 1524 C C . LYS A 1 167 ? -0.168 -18.411 -3.379 1.00 16.58 166 LYS A C 1
ATOM 1525 O O . LYS A 1 167 ? -0.975 -17.734 -4.026 1.00 16.87 166 LYS A O 1
ATOM 1531 N N . GLY A 1 168 ? -0.249 -18.575 -2.058 1.00 17.65 167 GLY A N 1
ATOM 1532 C CA . GLY A 1 168 ? -1.322 -17.958 -1.294 1.00 18.91 167 GLY A CA 1
ATOM 1533 C C . GLY A 1 168 ? -1.385 -16.446 -1.446 1.00 16.40 167 GLY A C 1
ATOM 1534 O O . GLY A 1 168 ? -2.428 -15.829 -1.220 1.00 16.94 167 GLY A O 1
ATOM 1535 N N . PHE A 1 169 ? -0.269 -15.827 -1.809 1.00 15.62 168 PHE A N 1
ATOM 1536 C CA . PHE A 1 169 ? -0.245 -14.381 -2.002 1.00 15.43 168 PHE A CA 1
ATOM 1537 C C . PHE A 1 169 ? -1.215 -14.017 -3.138 1.00 15.50 168 PHE A C 1
ATOM 1538 O O . PHE A 1 169 ? -1.941 -13.026 -3.056 1.00 16.07 168 PHE A O 1
ATOM 1546 N N . ILE A 1 170 ? -1.222 -14.821 -4.198 1.00 15.41 169 ILE A N 1
ATOM 1547 C CA . ILE A 1 170 ? -2.122 -14.582 -5.328 1.00 15.35 169 ILE A CA 1
ATOM 1548 C C . ILE A 1 170 ? -3.572 -14.923 -4.952 1.00 14.86 169 ILE A C 1
ATOM 1549 O O . ILE A 1 170 ? -4.493 -14.127 -5.160 1.00 15.57 169 ILE A O 1
ATOM 1554 N N . ILE A 1 171 ? -3.765 -16.112 -4.384 1.00 15.48 170 ILE A N 1
ATOM 1555 C CA . ILE A 1 171 ? -5.099 -16.575 -4.004 1.00 16.16 170 ILE A CA 1
ATOM 1556 C C . ILE A 1 171 ? -5.780 -15.622 -3.019 1.00 14.65 170 ILE A C 1
ATOM 1557 O O . ILE A 1 171 ? -6.993 -15.394 -3.089 1.00 16.46 170 ILE A O 1
ATOM 1566 N N . TYR A 1 172 ? -4.993 -15.052 -2.116 1.00 15.10 171 TYR A N 1
ATOM 1567 C CA . TYR A 1 172 ? -5.491 -14.092 -1.144 1.00 16.06 171 TYR A CA 1
ATOM 1568 C C . TYR A 1 172 ? -6.187 -12.926 -1.858 1.00 15.62 171 TYR A C 1
ATOM 1569 O O . TYR A 1 172 ? -7.285 -12.521 -1.482 1.00 14.62 171 TYR A O 1
ATOM 1578 N N . HIS A 1 173 ? -5.605 -12.415 -2.930 1.00 14.64 172 HIS A N 1
ATOM 1579 C CA . HIS A 1 173 ? -6.142 -11.289 -3.625 1.00 13.73 172 HIS A CA 1
ATOM 1580 C C . HIS A 1 173 ? -7.416 -11.651 -4.471 1.00 15.37 172 HIS A C 1
ATOM 1581 O O . HIS A 1 173 ? -8.236 -10.880 -4.637 1.00 15.68 172 HIS A O 1
ATOM 1588 N N . ILE A 1 174 ? -7.449 -12.896 -4.894 1.00 15.50 173 ILE A N 1
ATOM 1589 C CA . ILE A 1 174 ? -8.651 -13.326 -5.597 1.00 16.14 173 ILE A CA 1
ATOM 1590 C C . ILE A 1 174 ? -9.795 -13.318 -4.574 1.00 16.14 173 ILE A C 1
ATOM 1591 O O . ILE A 1 174 ? -10.918 -12.913 -4.889 1.00 16.98 173 ILE A O 1
ATOM 1596 N N . GLU A 1 175 ? -9.509 -13.739 -3.341 1.00 15.86 174 GLU A N 1
ATOM 1597 C CA . GLU A 1 175 ? -10.541 -13.755 -2.307 1.00 16.67 174 GLU A CA 1
ATOM 1598 C C . GLU A 1 175 ? -10.980 -12.336 -1.943 1.00 16.15 174 GLU A C 1
ATOM 1599 O O . GLU A 1 175 ? -12.130 -12.126 -1.548 1.00 15.73 174 GLU A O 1
ATOM 1605 N N . LEU A 1 176 ? -10.076 -11.367 -2.076 1.00 16.69 175 LEU A N 1
ATOM 1606 C CA . LEU A 1 176 ? -10.417 -9.974 -1.800 1.00 17.18 175 LEU A CA 1
ATOM 1607 C C . LEU A 1 176 ? -11.481 -9.538 -2.808 1.00 17.93 175 LEU A C 1
ATOM 1608 O O . LEU A 1 176 ? -12.400 -8.788 -2.472 1.00 17.48 175 LEU A O 1
ATOM 1617 N N . ILE A 1 177 ? -11.359 -10.013 -4.046 1.00 16.48 176 ILE A N 1
ATOM 1618 C CA . ILE A 1 177 ? -12.332 -9.668 -5.076 1.00 17.73 176 ILE A CA 1
ATOM 1619 C C . ILE A 1 177 ? -13.672 -10.317 -4.749 1.00 18.65 176 ILE A C 1
ATOM 1620 O O . ILE A 1 177 ? -14.719 -9.692 -4.906 1.00 18.43 176 ILE A O 1
ATOM 1625 N N . GLU A 1 178 ? -13.641 -11.563 -4.281 1.00 16.95 177 GLU A N 1
ATOM 1626 C CA . GLU A 1 178 ? -14.878 -12.262 -3.910 1.00 18.13 177 GLU A CA 1
ATOM 1627 C C . GLU A 1 178 ? -15.616 -11.482 -2.824 1.00 18.16 177 GLU A C 1
ATOM 1628 O O . GLU A 1 178 ? -16.843 -11.341 -2.864 1.00 18.28 177 GLU A O 1
ATOM 1634 N N . ILE A 1 179 ? -14.863 -11.004 -1.839 1.00 18.42 178 ILE A N 1
ATOM 1635 C CA . ILE A 1 179 ? -15.430 -10.232 -0.742 1.00 18.02 178 ILE A CA 1
ATOM 1636 C C . ILE A 1 179 ? -16.070 -8.949 -1.271 1.00 19.78 178 ILE A C 1
ATOM 1637 O O . ILE A 1 179 ? -17.160 -8.563 -0.840 1.00 19.87 178 ILE A O 1
ATOM 1642 N N . ALA A 1 180 ? -15.400 -8.298 -2.215 1.00 18.65 179 ALA A N 1
ATOM 1643 C CA . ALA A 1 180 ? -15.913 -7.063 -2.800 1.00 19.67 179 ALA A CA 1
ATOM 1644 C C . ALA A 1 180 ? -17.221 -7.320 -3.545 1.00 20.41 179 ALA A C 1
ATOM 1645 O O . ALA A 1 180 ? -18.166 -6.528 -3.455 1.00 20.18 179 ALA A O 1
ATOM 1647 N N . LEU A 1 181 ? -17.286 -8.428 -4.274 1.00 20.61 180 LEU A N 1
ATOM 1648 C CA . LEU A 1 181 ? -18.500 -8.757 -5.017 1.00 21.89 180 LEU A CA 1
ATOM 1649 C C . LEU A 1 181 ? -19.646 -9.075 -4.062 1.00 22.83 180 LEU A C 1
ATOM 1650 O O . LEU A 1 181 ? -20.795 -8.701 -4.309 1.00 21.97 180 LEU A O 1
ATOM 1655 N N . ASP A 1 182 ? -19.329 -9.758 -2.966 1.00 21.65 181 ASP A N 1
ATOM 1656 C CA . ASP A 1 182 ? -20.337 -10.114 -1.973 1.00 23.92 181 ASP A CA 1
ATOM 1657 C C . ASP A 1 182 ? -20.910 -8.853 -1.329 1.00 23.25 181 ASP A C 1
ATOM 1658 O O . ASP A 1 182 ? -22.114 -8.760 -1.078 1.00 21.19 181 ASP A O 1
ATOM 1663 N N . LYS A 1 183 ? -20.042 -7.883 -1.060 1.00 21.93 182 LYS A N 1
ATOM 1664 C CA . LYS A 1 183 ? -20.467 -6.627 -0.459 1.00 22.67 182 LYS A CA 1
ATOM 1665 C C . LYS A 1 183 ? -21.423 -5.903 -1.396 1.00 23.21 182 LYS A C 1
ATOM 1666 O O . LYS A 1 183 ? -22.353 -5.223 -0.952 1.00 23.75 182 LYS A O 1
ATOM 1672 N N . GLU A 1 184 ? -21.190 -6.050 -2.694 1.00 23.12 183 GLU A N 1
ATOM 1673 C CA . GLU A 1 184 ? -22.031 -5.402 -3.690 1.00 25.17 183 GLU A CA 1
ATOM 1674 C C . GLU A 1 184 ? -23.391 -6.087 -3.725 1.00 24.66 183 GLU A C 1
ATOM 1675 O O . GLU A 1 184 ? -24.427 -5.437 -3.893 1.00 24.93 183 GLU A O 1
ATOM 1681 N N . LYS A 1 185 ? -23.392 -7.403 -3.553 1.00 24.31 184 LYS A N 1
ATOM 1682 C CA . LYS A 1 185 ? -24.644 -8.142 -3.560 1.00 25.01 184 LYS A CA 1
ATOM 1683 C C . LYS A 1 185 ? -25.525 -7.667 -2.412 1.00 26.22 184 LYS A C 1
ATOM 1684 O O . LYS A 1 185 ? -26.745 -7.561 -2.555 1.00 26.03 184 LYS A O 1
ATOM 1690 N N . TYR A 1 186 ? -24.902 -7.358 -1.280 1.00 26.23 185 TYR A N 1
ATOM 1691 C CA . TYR A 1 186 ? -25.649 -6.917 -0.112 1.00 27.93 185 TYR A CA 1
ATOM 1692 C C . TYR A 1 186 ? -25.868 -5.413 0.022 1.00 28.22 185 TYR A C 1
ATOM 1693 O O . TYR A 1 186 ? -26.223 -4.934 1.100 1.00 30.34 185 TYR A O 1
ATOM 1702 N N . GLY A 1 187 ? -25.655 -4.668 -1.061 1.00 28.47 186 GLY A N 1
ATOM 1703 C CA . GLY A 1 187 ? -25.915 -3.239 -1.014 1.00 30.65 186 GLY A CA 1
ATOM 1704 C C . GLY A 1 187 ? -24.829 -2.195 -1.202 1.00 31.79 186 GLY A C 1
ATOM 1705 O O . GLY A 1 187 ? -25.150 -1.022 -1.412 1.00 32.55 186 GLY A O 1
ATOM 1706 N N . THR A 1 188 ? -23.559 -2.575 -1.128 1.00 31.09 187 THR A N 1
ATOM 1707 C CA . THR A 1 188 ? -22.502 -1.580 -1.288 1.00 31.40 187 THR A CA 1
ATOM 1708 C C . THR A 1 188 ? -21.696 -1.760 -2.569 1.00 30.90 187 THR A C 1
ATOM 1709 O O . THR A 1 188 ? -20.889 -2.680 -2.687 1.00 29.34 187 THR A O 1
ATOM 1713 N N . ASP A 1 189 ? -21.923 -0.865 -3.525 1.00 30.81 188 ASP A N 1
ATOM 1714 C CA . ASP A 1 189 ? -21.233 -0.909 -4.806 1.00 31.02 188 ASP A CA 1
ATOM 1715 C C . ASP A 1 189 ? -19.728 -0.783 -4.646 1.00 28.96 188 ASP A C 1
ATOM 1716 O O . ASP A 1 189 ? -19.240 -0.171 -3.697 1.00 28.92 188 ASP A O 1
ATOM 1721 N N . ILE A 1 190 ? -18.998 -1.371 -5.586 1.00 27.81 189 ILE A N 1
ATOM 1722 C CA . ILE A 1 190 ? -17.546 -1.316 -5.570 1.00 28.12 189 ILE A CA 1
ATOM 1723 C C . ILE A 1 190 ? -17.064 0.022 -6.102 1.00 27.76 189 ILE A C 1
ATOM 1724 O O . ILE A 1 190 ? -17.565 0.518 -7.116 1.00 29.31 189 ILE A O 1
ATOM 1729 N N . THR A 1 191 ? -16.097 0.605 -5.406 1.00 28.78 190 THR A N 1
ATOM 1730 C CA . THR A 1 191 ? -15.498 1.862 -5.823 1.00 28.62 190 THR A CA 1
ATOM 1731 C C . THR A 1 191 ? -14.086 1.502 -6.260 1.00 28.07 190 THR A C 1
ATOM 1732 O O . THR A 1 191 ? -13.289 1.012 -5.458 1.00 27.76 190 THR A O 1
ATOM 1736 N N . PHE A 1 192 ? -13.788 1.720 -7.535 1.00 28.35 191 PHE A N 1
ATOM 1737 C CA . PHE A 1 192 ? -12.469 1.410 -8.064 1.00 27.75 191 PHE A CA 1
ATOM 1738 C C . PHE A 1 192 ? -11.496 2.554 -7.823 1.00 28.71 191 PHE A C 1
ATOM 1739 O O . PHE A 1 192 ? -11.844 3.724 -7.987 1.00 29.40 191 PHE A O 1
ATOM 1747 N N . VAL A 1 193 ? -10.278 2.205 -7.417 1.00 27.48 192 VAL A N 1
ATOM 1748 C CA . VAL A 1 193 ? -9.237 3.188 -7.143 1.00 27.98 192 VAL A CA 1
ATOM 1749 C C . VAL A 1 193 ? -8.014 2.912 -8.013 1.00 28.04 192 VAL A C 1
ATOM 1750 O O . VAL A 1 193 ? -7.831 1.797 -8.500 1.00 27.83 192 VAL A O 1
ATOM 1754 N N . ASP A 1 194 ? -7.177 3.928 -8.196 1.00 28.19 193 ASP A N 1
ATOM 1755 C CA . ASP A 1 194 ? -5.999 3.812 -9.051 1.00 31.24 193 ASP A CA 1
ATOM 1756 C C . ASP A 1 194 ? -4.762 3.128 -8.479 1.00 30.27 193 ASP A C 1
ATOM 1757 O O . ASP A 1 194 ? -3.992 2.528 -9.228 1.00 31.52 193 ASP A O 1
ATOM 1762 N N . SER A 1 195 ? -4.559 3.209 -7.170 1.00 28.03 194 SER A N 1
ATOM 1763 C CA . SER A 1 195 ? -3.366 2.612 -6.581 1.00 25.84 194 SER A CA 1
ATOM 1764 C C . SER A 1 195 ? -3.629 1.526 -5.548 1.00 24.84 194 SER A C 1
ATOM 1765 O O . SER A 1 195 ? -4.690 1.473 -4.928 1.00 23.91 194 SER A O 1
ATOM 1768 N N . TYR A 1 196 ? -2.639 0.659 -5.366 1.00 24.10 195 TYR A N 1
ATOM 1769 C CA . TYR A 1 196 ? -2.743 -0.408 -4.384 1.00 23.61 195 TYR A CA 1
ATOM 1770 C C . TYR A 1 196 ? -2.769 0.252 -3.008 1.00 24.81 195 TYR A C 1
ATOM 1771 O O . TYR A 1 196 ? -3.425 -0.237 -2.086 1.00 25.65 195 TYR A O 1
ATOM 1780 N N . GLN A 1 197 ? -2.052 1.369 -2.873 1.00 25.10 196 GLN A N 1
ATOM 1781 C CA . GLN A 1 197 ? -2.003 2.096 -1.607 1.00 25.04 196 GLN A CA 1
ATOM 1782 C C . GLN A 1 197 ? -3.387 2.574 -1.173 1.00 25.30 196 GLN A C 1
ATOM 1783 O O . GLN A 1 197 ? -3.713 2.563 0.015 1.00 22.99 196 GLN A O 1
ATOM 1789 N N . GLN A 1 198 ? -4.203 2.999 -2.132 1.00 26.09 197 GLN A N 1
ATOM 1790 C CA . GLN A 1 198 ? -5.548 3.459 -1.816 1.00 27.59 197 GLN A CA 1
ATOM 1791 C C . GLN A 1 198 ? -6.412 2.292 -1.358 1.00 27.38 197 GLN A C 1
ATOM 1792 O O . GLN A 1 198 ? -7.237 2.434 -0.458 1.00 28.08 197 GLN A O 1
ATOM 1798 N N . GLU A 1 199 ? -6.214 1.135 -1.979 1.00 27.10 198 GLU A N 1
ATOM 1799 C CA . GLU A 1 199 ? -6.974 -0.053 -1.618 1.00 27.81 198 GLU A CA 1
ATOM 1800 C C . GLU A 1 199 ? -6.601 -0.497 -0.208 1.00 27.28 198 GLU A C 1
ATOM 1801 O O . GLU A 1 199 ? -7.459 -0.911 0.571 1.00 26.59 198 GLU A O 1
ATOM 1807 N N . THR A 1 200 ? -5.313 -0.410 0.112 1.00 26.50 199 THR A N 1
ATOM 1808 C CA . THR A 1 200 ? -4.823 -0.794 1.430 1.00 25.68 199 THR A CA 1
ATOM 1809 C C . THR A 1 200 ? -5.395 0.134 2.496 1.00 24.81 199 THR A C 1
ATOM 1810 O O . THR A 1 200 ? -5.798 -0.314 3.569 1.00 24.43 199 THR A O 1
ATOM 1817 N N . ALA A 1 201 ? -5.430 1.429 2.194 1.00 25.40 200 ALA A N 1
ATOM 1818 C CA . ALA A 1 201 ? -5.959 2.410 3.136 1.00 26.54 200 ALA A CA 1
ATOM 1819 C C . ALA A 1 201 ? -7.457 2.207 3.323 1.00 26.97 200 ALA A C 1
ATOM 1820 O O . ALA A 1 201 ? -7.983 2.343 4.430 1.00 26.38 200 ALA A O 1
ATOM 1822 N N . GLY A 1 202 ? -8.138 1.875 2.231 1.00 28.14 201 GLY A N 1
ATOM 1823 C CA . GLY A 1 202 ? -9.572 1.662 2.291 1.00 28.36 201 GLY A CA 1
ATOM 1824 C C . GLY A 1 202 ? -9.965 0.438 3.095 1.00 29.19 201 GLY A C 1
ATOM 1825 O O . GLY A 1 202 ? -11.061 0.380 3.650 1.00 29.64 201 GLY A O 1
ATOM 1826 N N . ALA A 1 203 ? -9.071 -0.542 3.162 1.00 27.21 202 ALA A N 1
ATOM 1827 C CA . ALA A 1 203 ? -9.343 -1.772 3.898 1.00 27.19 202 ALA A CA 1
ATOM 1828 C C . ALA A 1 203 ? -9.095 -1.609 5.392 1.00 27.09 202 ALA A C 1
ATOM 1829 O O . ALA A 1 203 ? -9.522 -2.439 6.195 1.00 27.69 202 ALA A O 1
ATOM 1831 N N . ASP A 1 204 ? -8.410 -0.534 5.765 1.00 25.48 203 ASP A N 1
ATOM 1832 C CA . ASP A 1 204 ? -8.099 -0.292 7.163 1.00 27.03 203 ASP A CA 1
ATOM 1833 C C . ASP A 1 204 ? -9.226 0.424 7.910 1.00 27.45 203 ASP A C 1
ATOM 1834 O O . ASP A 1 204 ? -9.057 1.546 8.400 1.00 28.61 203 ASP A O 1
ATOM 1839 N N . VAL A 1 205 ? -10.372 -0.247 7.996 1.00 26.25 204 VAL A N 1
ATOM 1840 C CA . VAL A 1 205 ? -11.552 0.279 8.681 1.00 25.72 204 VAL A CA 1
ATOM 1841 C C . VAL A 1 205 ? -12.224 -0.829 9.493 1.00 25.89 204 VAL A C 1
ATOM 1842 O O . VAL A 1 205 ? -12.036 -2.013 9.215 1.00 24.75 204 VAL A O 1
ATOM 1846 N N . ALA A 1 206 ? -13.015 -0.438 10.487 1.00 25.10 205 ALA A N 1
ATOM 1847 C CA . ALA A 1 206 ? -13.697 -1.395 11.355 1.00 24.42 205 ALA A CA 1
ATOM 1848 C C . ALA A 1 206 ? -15.024 -1.893 10.788 1.00 25.75 205 ALA A C 1
ATOM 1849 O O . ALA A 1 206 ? -15.549 -2.918 11.225 1.00 26.29 205 ALA A O 1
ATOM 1851 N N . VAL A 1 207 ? -15.563 -1.169 9.813 1.00 27.95 206 VAL A N 1
ATOM 1852 C CA . VAL A 1 207 ? -16.839 -1.535 9.209 1.00 30.40 206 VAL A CA 1
ATOM 1853 C C . VAL A 1 207 ? -16.672 -2.294 7.898 1.00 31.35 206 VAL A C 1
ATOM 1854 O O . VAL A 1 207 ? -15.561 -2.445 7.393 1.00 32.21 206 VAL A O 1
ATOM 1858 N N . VAL A 1 208 ? -17.788 -2.774 7.356 1.00 31.97 207 VAL A N 1
ATOM 1859 C CA . VAL A 1 208 ? -17.778 -3.513 6.099 1.00 33.49 207 VAL A CA 1
ATOM 1860 C C . VAL A 1 208 ? -18.447 -2.691 5.004 1.00 34.65 207 VAL A C 1
ATOM 1861 O O . VAL A 1 208 ? -18.632 -3.164 3.882 1.00 35.31 207 VAL A O 1
ATOM 1865 N N . SER A 1 209 ? -18.797 -1.453 5.337 1.00 35.66 208 SER A N 1
ATOM 1866 C CA . SER A 1 209 ? -19.465 -0.560 4.396 1.00 37.23 208 SER A CA 1
ATOM 1867 C C . SER A 1 209 ? -18.532 0.034 3.345 1.00 37.45 208 SER A C 1
ATOM 1868 O O . SER A 1 209 ? -18.988 0.656 2.388 1.00 38.88 208 SER A O 1
ATOM 1871 N N . ASN A 1 210 ? -17.229 -0.150 3.524 1.00 37.35 209 ASN A N 1
ATOM 1872 C CA . ASN A 1 210 ? -16.267 0.371 2.564 1.00 35.88 209 ASN A CA 1
ATOM 1873 C C . ASN A 1 210 ? -15.999 -0.734 1.546 1.00 33.48 209 ASN A C 1
ATOM 1874 O O . ASN A 1 210 ? -15.787 -1.887 1.920 1.00 33.93 209 ASN A O 1
ATOM 1879 N N . ASN A 1 211 ? -16.019 -0.392 0.262 1.00 30.98 210 ASN A N 1
ATOM 1880 C CA . ASN A 1 211 ? -15.790 -1.396 -0.769 1.00 27.92 210 ASN A CA 1
ATOM 1881 C C . ASN A 1 211 ? -14.909 -0.862 -1.891 1.00 28.17 210 ASN A C 1
ATOM 1882 O O . ASN A 1 211 ? -15.367 -0.647 -3.013 1.00 29.08 210 ASN A O 1
ATOM 1887 N N . MET A 1 212 ? -13.636 -0.654 -1.573 1.00 27.34 211 MET A N 1
ATOM 1888 C CA . MET A 1 212 ? -12.671 -0.144 -2.535 1.00 27.81 211 MET A CA 1
ATOM 1889 C C . MET A 1 212 ? -11.824 -1.272 -3.100 1.00 27.30 211 MET A C 1
ATOM 1890 O O . MET A 1 212 ? -11.329 -2.127 -2.362 1.00 27.88 211 MET A O 1
ATOM 1895 N N . LEU A 1 213 ? -11.653 -1.256 -4.415 1.00 25.07 212 LEU A N 1
ATOM 1896 C CA . LEU A 1 213 ? -10.877 -2.275 -5.100 1.00 23.88 212 LEU A CA 1
ATOM 1897 C C . LEU A 1 213 ? -9.986 -1.579 -6.124 1.00 23.57 212 LEU A C 1
ATOM 1898 O O . LEU A 1 213 ? -10.447 -0.717 -6.874 1.00 23.63 212 LEU A O 1
ATOM 1903 N N . MET A 1 214 ? -8.705 -1.929 -6.142 1.00 22.08 213 MET A N 1
ATOM 1904 C CA . MET A 1 214 ? -7.776 -1.330 -7.089 1.00 22.43 213 MET A CA 1
ATOM 1905 C C . MET A 1 214 ? -8.109 -1.768 -8.510 1.00 23.44 213 MET A C 1
ATOM 1906 O O . MET A 1 214 ? -8.334 -2.952 -8.764 1.00 22.99 213 MET A O 1
ATOM 1911 N N . LYS A 1 215 ? -8.157 -0.822 -9.441 1.00 24.13 214 LYS A N 1
ATOM 1912 C CA . LYS A 1 215 ? -8.427 -1.195 -10.819 1.00 24.99 214 LYS A CA 1
ATOM 1913 C C . LYS A 1 215 ? -7.152 -1.881 -11.316 1.00 23.86 214 LYS A C 1
ATOM 1914 O O . LYS A 1 215 ? -6.040 -1.439 -11.015 1.00 24.34 214 LYS A O 1
ATOM 1920 N N . ASN A 1 216 ? -7.319 -2.977 -12.047 1.00 21.14 215 ASN A N 1
ATOM 1921 C CA . ASN A 1 216 ? -6.190 -3.744 -12.572 1.00 20.85 215 ASN A CA 1
ATOM 1922 C C . ASN A 1 216 ? -5.417 -4.409 -11.428 1.00 19.36 215 ASN A C 1
ATOM 1923 O O . ASN A 1 216 ? -4.207 -4.624 -11.521 1.00 19.47 215 ASN A O 1
ATOM 1928 N N . LEU A 1 217 ? -6.131 -4.748 -10.360 1.00 18.53 216 LEU A N 1
ATOM 1929 C CA . LEU A 1 217 ? -5.525 -5.378 -9.190 1.00 16.74 216 LEU A CA 1
ATOM 1930 C C . LEU A 1 217 ? -4.701 -6.627 -9.486 1.00 14.93 216 LEU A C 1
ATOM 1931 O O . LEU A 1 217 ? -3.559 -6.730 -9.040 1.00 16.53 216 LEU A O 1
ATOM 1936 N N . MET A 1 218 ? -5.263 -7.576 -10.229 1.00 16.82 217 MET A N 1
ATOM 1937 C CA . MET A 1 218 ? -4.512 -8.794 -10.489 1.00 16.22 217 MET A CA 1
ATOM 1938 C C . MET A 1 218 ? -3.307 -8.584 -11.393 1.00 16.05 217 MET A C 1
ATOM 1939 O O . MET A 1 218 ? -2.328 -9.320 -11.301 1.00 15.59 217 MET A O 1
ATOM 1944 N N . ALA A 1 219 ? -3.361 -7.580 -12.263 1.00 16.42 218 ALA A N 1
ATOM 1945 C CA . ALA A 1 219 ? -2.212 -7.285 -13.112 1.00 15.37 218 ALA A CA 1
ATOM 1946 C C . ALA A 1 219 ? -1.064 -6.854 -12.189 1.00 15.19 218 ALA A C 1
ATOM 1947 O O . ALA A 1 219 ? 0.086 -7.282 -12.349 1.00 16.21 218 ALA A O 1
ATOM 1949 N N . TYR A 1 220 ? -1.387 -6.001 -11.218 1.00 15.35 219 TYR A N 1
ATOM 1950 C CA . TYR A 1 220 ? -0.400 -5.520 -10.262 1.00 15.80 219 TYR A CA 1
ATOM 1951 C C . TYR A 1 220 ? 0.082 -6.657 -9.357 1.00 14.96 219 TYR A C 1
ATOM 1952 O O . TYR A 1 220 ? 1.281 -6.803 -9.108 1.00 14.66 219 TYR A O 1
ATOM 1961 N N . VAL A 1 221 ? -0.852 -7.465 -8.867 1.00 15.73 220 VAL A N 1
ATOM 1962 C CA . VAL A 1 221 ? -0.498 -8.577 -7.994 1.00 15.14 220 VAL A CA 1
ATOM 1963 C C . VAL A 1 221 ? 0.410 -9.591 -8.696 1.00 14.49 220 VAL A C 1
ATOM 1964 O O . VAL A 1 221 ? 1.415 -10.036 -8.125 1.00 14.83 220 VAL A O 1
ATOM 1968 N N . SER A 1 222 ? 0.077 -9.954 -9.932 1.00 14.20 221 SER A N 1
ATOM 1969 C CA . SER A 1 222 ? 0.906 -10.916 -10.647 1.00 15.44 221 SER A CA 1
ATOM 1970 C C . SER A 1 222 ? 2.277 -10.322 -10.993 1.00 13.74 221 SER A C 1
ATOM 1971 O O . SER A 1 222 ? 3.291 -11.015 -10.932 1.00 14.59 221 SER A O 1
ATOM 1974 N N . MET A 1 223 ? 2.317 -9.034 -11.346 1.00 14.77 222 MET A N 1
ATOM 1975 C CA . MET A 1 223 ? 3.596 -8.385 -11.643 1.00 15.24 222 MET A CA 1
ATOM 1976 C C . MET A 1 223 ? 4.498 -8.406 -10.404 1.00 14.71 222 MET A C 1
ATOM 1977 O O . MET A 1 223 ? 5.689 -8.728 -10.483 1.00 14.42 222 MET A O 1
ATOM 1982 N N . THR A 1 224 ? 3.918 -8.063 -9.259 1.00 14.87 223 THR A N 1
ATOM 1983 C CA . THR A 1 224 ? 4.639 -8.021 -7.991 1.00 15.21 223 THR A CA 1
ATOM 1984 C C . THR A 1 224 ? 5.136 -9.419 -7.606 1.00 14.59 223 THR A C 1
ATOM 1985 O O . THR A 1 224 ? 6.277 -9.597 -7.171 1.00 16.12 223 THR A O 1
ATOM 1989 N N . PHE A 1 225 ? 4.272 -10.409 -7.782 1.00 13.98 224 PHE A N 1
ATOM 1990 C CA . PHE A 1 225 ? 4.618 -11.788 -7.474 1.00 15.07 224 PHE A CA 1
ATOM 1991 C C . PHE A 1 225 ? 5.778 -12.258 -8.351 1.00 14.10 224 PHE A C 1
ATOM 1992 O O . PHE A 1 225 ? 6.701 -12.923 -7.876 1.00 13.46 224 PHE A O 1
ATOM 2000 N N . HIS A 1 226 ? 5.719 -11.916 -9.637 1.00 14.29 225 HIS A N 1
ATOM 2001 C CA . HIS A 1 226 ? 6.752 -12.292 -10.597 1.00 14.75 225 HIS A CA 1
ATOM 2002 C C . HIS A 1 226 ? 8.092 -11.669 -10.172 1.00 13.78 225 HIS A C 1
ATOM 2003 O O . HIS A 1 226 ? 9.136 -12.341 -10.190 1.00 14.62 225 HIS A O 1
ATOM 2010 N N . ASN A 1 227 ? 8.070 -10.395 -9.783 1.00 14.63 226 ASN A N 1
ATOM 2011 C CA . ASN A 1 227 ? 9.295 -9.742 -9.313 1.00 15.67 226 ASN A CA 1
ATOM 2012 C C . ASN A 1 227 ? 9.825 -10.470 -8.079 1.00 15.02 226 ASN A C 1
ATOM 2013 O O . ASN A 1 227 ? 11.025 -10.699 -7.948 1.00 16.53 226 ASN A O 1
ATOM 2018 N N . HIS A 1 228 ? 8.922 -10.816 -7.163 1.00 14.21 227 HIS A N 1
ATOM 2019 C CA . HIS A 1 228 ? 9.316 -11.486 -5.929 1.00 14.32 227 HIS A CA 1
ATOM 2020 C C . HIS A 1 228 ? 10.031 -12.807 -6.172 1.00 16.00 227 HIS A C 1
ATOM 2021 O O . HIS A 1 228 ? 11.058 -13.082 -5.553 1.00 15.76 227 HIS A O 1
ATOM 2028 N N . ILE A 1 229 ? 9.480 -13.633 -7.057 1.00 14.80 228 ILE A N 1
ATOM 2029 C CA . ILE A 1 229 ? 10.110 -14.913 -7.364 1.00 16.10 228 ILE A CA 1
ATOM 2030 C C . ILE A 1 229 ? 11.521 -14.669 -7.902 1.00 14.73 228 ILE A C 1
ATOM 2031 O O . ILE A 1 229 ? 12.476 -15.347 -7.515 1.00 16.86 228 ILE A O 1
ATOM 2036 N N . ASN A 1 230 ? 11.669 -13.692 -8.790 1.00 15.03 229 ASN A N 1
ATOM 2037 C CA . ASN A 1 230 ? 12.999 -13.433 -9.327 1.00 15.10 229 ASN A CA 1
ATOM 2038 C C . ASN A 1 230 ? 13.951 -12.799 -8.310 1.00 16.85 229 ASN A C 1
ATOM 2039 O O . ASN A 1 230 ? 15.170 -12.985 -8.402 1.00 17.84 229 ASN A O 1
ATOM 2044 N N . ASP A 1 231 ? 13.412 -12.062 -7.340 1.00 16.32 230 ASP A N 1
ATOM 2045 C CA . ASP A 1 231 ? 14.251 -11.452 -6.302 1.00 17.65 230 ASP A CA 1
ATOM 2046 C C . ASP A 1 231 ? 14.772 -12.544 -5.379 1.00 18.31 230 ASP A C 1
ATOM 2047 O O . ASP A 1 231 ? 15.928 -12.528 -4.958 1.00 19.58 230 ASP A O 1
ATOM 2052 N N . TYR A 1 232 ? 13.902 -13.501 -5.082 1.00 17.55 231 TYR A N 1
ATOM 2053 C CA . TYR A 1 232 ? 14.226 -14.580 -4.160 1.00 18.63 231 TYR A CA 1
ATOM 2054 C C . TYR A 1 232 ? 15.133 -15.685 -4.700 1.00 20.00 231 TYR A C 1
ATOM 2055 O O . TYR A 1 232 ? 15.790 -16.380 -3.922 1.00 19.31 231 TYR A O 1
ATOM 2064 N N . LYS A 1 233 ? 15.192 -15.854 -6.014 1.00 19.79 232 LYS A N 1
ATOM 2065 C CA . LYS A 1 233 ? 16.030 -16.920 -6.540 1.00 21.13 232 LYS A CA 1
ATOM 2066 C C . LYS A 1 233 ? 17.512 -16.716 -6.234 1.00 22.08 232 LYS A C 1
ATOM 2067 O O . LYS A 1 233 ? 18.267 -17.684 -6.176 1.00 22.31 232 LYS A O 1
ATOM 2073 N N . TRP A 1 234 ? 17.928 -15.473 -6.007 1.00 22.47 233 TRP A N 1
ATOM 2074 C CA . TRP A 1 234 ? 19.328 -15.211 -5.692 1.00 22.97 233 TRP A CA 1
ATOM 2075 C C . TRP A 1 234 ? 19.621 -15.708 -4.281 1.00 23.51 233 TRP A C 1
ATOM 2076 O O . TRP A 1 234 ? 20.730 -16.148 -3.984 1.00 25.08 233 TRP A O 1
ATOM 2087 N N . ILE A 1 235 ? 18.619 -15.654 -3.414 1.00 22.87 234 ILE A N 1
ATOM 2088 C CA . ILE A 1 235 ? 18.785 -16.147 -2.056 1.00 23.42 234 ILE A CA 1
ATOM 2089 C C . ILE A 1 235 ? 18.853 -17.676 -2.113 1.00 23.36 234 ILE A C 1
ATOM 2090 O O . ILE A 1 235 ? 19.636 -18.294 -1.392 1.00 23.03 234 ILE A O 1
ATOM 2095 N N . GLN A 1 236 ? 18.047 -18.280 -2.983 1.00 21.69 235 GLN A N 1
ATOM 2096 C CA . GLN A 1 236 ? 18.042 -19.737 -3.133 1.00 23.47 235 GLN A CA 1
ATOM 2097 C C . GLN A 1 236 ? 19.396 -20.236 -3.624 1.00 24.99 235 GLN A C 1
ATOM 2098 O O . GLN A 1 236 ? 19.828 -21.334 -3.272 1.00 26.87 235 GLN A O 1
ATOM 2104 N N . ARG A 1 237 ? 20.057 -19.429 -4.448 1.00 24.86 236 ARG A N 1
ATOM 2105 C CA . ARG A 1 237 ? 21.353 -19.795 -5.013 1.00 26.74 236 ARG A CA 1
ATOM 2106 C C . ARG A 1 237 ? 22.524 -19.285 -4.173 1.00 28.48 236 ARG A C 1
ATOM 2107 O O . ARG A 1 237 ? 23.689 -19.500 -4.517 1.00 29.10 236 ARG A O 1
ATOM 2115 N N . ASN A 1 238 ? 22.203 -18.618 -3.068 1.00 27.61 237 ASN A N 1
ATOM 2116 C CA . ASN A 1 238 ? 23.199 -18.060 -2.159 1.00 30.49 237 ASN A CA 1
ATOM 2117 C C . ASN A 1 238 ? 24.239 -17.219 -2.887 1.00 30.92 237 ASN A C 1
ATOM 2118 O O . ASN A 1 238 ? 25.447 -17.404 -2.712 1.00 32.62 237 ASN A O 1
ATOM 2123 N N . LYS A 1 239 ? 23.896 -16.253 -3.538 1.00 29.93 238 LYS A N 1
ATOM 2124 C CA . LYS A 1 239 ? 24.668 -15.424 -4.445 1.00 30.20 238 LYS A CA 1
ATOM 2125 C C . LYS A 1 239 ? 24.143 -14.000 -4.500 1.00 28.90 238 LYS A C 1
ATOM 2126 O O . LYS A 1 239 ? 22.934 -13.765 -4.533 1.00 28.07 238 LYS A O 1
ATOM 2132 N N . LYS A 1 240 ? 24.919 -13.046 -4.708 1.00 27.67 239 LYS A N 1
ATOM 2133 C CA . LYS A 1 240 ? 24.534 -11.698 -5.078 1.00 26.06 239 LYS A CA 1
ATOM 2134 C C . LYS A 1 240 ? 23.851 -11.608 -6.436 1.00 23.96 239 LYS A C 1
ATOM 2135 O O . LYS A 1 240 ? 24.267 -12.266 -7.390 1.00 25.01 239 LYS A O 1
ATOM 2141 N N . PRO A 1 241 ? 22.773 -10.815 -6.543 1.00 23.24 240 PRO A N 1
ATOM 2142 C CA . PRO A 1 241 ? 22.088 -10.692 -7.831 1.00 23.65 240 PRO A CA 1
ATOM 2143 C C . PRO A 1 241 ? 23.047 -10.150 -8.889 1.00 23.30 240 PRO A C 1
ATOM 2144 O O . PRO A 1 241 ? 23.932 -9.350 -8.575 1.00 24.53 240 PRO A O 1
ATOM 2151 N N . PRO A 1 242 ? 22.902 -10.594 -10.149 1.00 23.04 241 PRO A N 1
ATOM 2152 C CA . PRO A 1 242 ? 23.780 -10.120 -11.221 1.00 24.47 241 PRO A CA 1
ATOM 2153 C C . PRO A 1 242 ? 23.717 -8.602 -11.344 1.00 24.21 241 PRO A C 1
ATOM 2154 O O . PRO A 1 242 ? 22.685 -7.991 -11.072 1.00 23.47 241 PRO A O 1
ATOM 2161 N N . ALA A 1 243 ? 24.828 -8.005 -11.758 1.00 25.05 242 ALA A N 1
ATOM 2162 C CA . ALA A 1 243 ? 24.913 -6.561 -11.902 1.00 24.43 242 ALA A CA 1
ATOM 2163 C C . ALA A 1 243 ? 23.805 -5.972 -12.770 1.00 24.05 242 ALA A C 1
ATOM 2164 O O . ALA A 1 243 ? 23.332 -4.871 -12.502 1.00 23.65 242 ALA A O 1
ATOM 2166 N N . HIS A 1 244 ? 23.390 -6.698 -13.804 1.00 23.51 243 HIS A N 1
ATOM 2167 C CA . HIS A 1 244 ? 22.348 -6.196 -14.693 1.00 23.52 243 HIS A CA 1
ATOM 2168 C C . HIS A 1 244 ? 20.937 -6.712 -14.424 1.00 24.38 243 HIS A C 1
ATOM 2169 O O . HIS A 1 244 ? 20.048 -6.596 -15.272 1.00 23.73 243 HIS A O 1
ATOM 2176 N N . TYR A 1 245 ? 20.731 -7.277 -13.239 1.00 22.48 244 TYR A N 1
ATOM 2177 C CA . TYR A 1 245 ? 19.411 -7.760 -12.857 1.00 23.65 244 TYR A CA 1
ATOM 2178 C C . TYR A 1 245 ? 18.488 -6.538 -12.866 1.00 23.71 244 TYR A C 1
ATOM 2179 O O . TYR A 1 245 ? 18.848 -5.481 -12.338 1.00 24.26 244 TYR A O 1
ATOM 2188 N N . GLU A 1 246 ? 17.313 -6.676 -13.473 1.00 22.94 245 GLU A N 1
ATOM 2189 C CA . GLU A 1 246 ? 16.360 -5.571 -13.547 1.00 24.27 245 GLU A CA 1
ATOM 2190 C C . GLU A 1 246 ? 14.935 -6.030 -13.253 1.00 22.65 245 GLU A C 1
ATOM 2191 O O . GLU A 1 246 ? 14.492 -7.061 -13.752 1.00 23.43 245 GLU A O 1
ATOM 2197 N N . ARG A 1 247 ? 14.222 -5.243 -12.454 1.00 21.85 246 ARG A N 1
ATOM 2198 C CA . ARG A 1 247 ? 12.848 -5.559 -12.063 1.00 19.62 246 ARG A CA 1
ATOM 2199 C C . ARG A 1 247 ? 11.831 -4.752 -12.858 1.00 20.79 246 ARG A C 1
ATOM 2200 O O . ARG A 1 247 ? 12.150 -3.695 -13.397 1.00 22.39 246 ARG A O 1
ATOM 2208 N N . MET A 1 248 ? 10.605 -5.261 -12.932 1.00 18.32 247 MET A N 1
ATOM 2209 C CA . MET A 1 248 ? 9.537 -4.576 -13.653 1.00 18.92 247 MET A CA 1
ATOM 2210 C C . MET A 1 248 ? 8.879 -3.557 -12.721 1.00 19.39 247 MET A C 1
ATOM 2211 O O . MET A 1 248 ? 8.699 -3.826 -11.535 1.00 19.82 247 MET A O 1
ATOM 2216 N N . THR A 1 249 ? 8.544 -2.379 -13.245 1.00 20.74 248 THR A N 1
ATOM 2217 C CA . THR A 1 249 ? 7.868 -1.377 -12.427 1.00 19.56 248 THR A CA 1
ATOM 2218 C C . THR A 1 249 ? 6.427 -1.279 -12.911 1.00 18.37 248 THR A C 1
ATOM 2219 O O . THR A 1 249 ? 6.138 -1.564 -14.077 1.00 19.55 248 THR A O 1
ATOM 2226 N N . TRP A 1 250 ? 5.527 -0.887 -12.015 1.00 18.58 249 TRP A N 1
ATOM 2227 C CA . TRP A 1 250 ? 4.106 -0.771 -12.346 1.00 18.75 249 TRP A CA 1
ATOM 2228 C C . TRP A 1 250 ? 3.873 0.234 -13.471 1.00 20.86 249 TRP A C 1
ATOM 2229 O O . TRP A 1 250 ? 3.047 0.009 -14.353 1.00 21.76 249 TRP A O 1
ATOM 2240 N N . GLY A 1 251 ? 4.608 1.343 -13.439 1.00 22.22 250 GLY A N 1
ATOM 2241 C CA . GLY A 1 251 ? 4.458 2.347 -14.478 1.00 23.58 250 GLY A CA 1
ATOM 2242 C C . GLY A 1 251 ? 4.802 1.793 -15.849 1.00 22.59 250 GLY A C 1
ATOM 2243 O O . GLY A 1 251 ? 4.090 2.041 -16.823 1.00 24.94 250 GLY A O 1
ATOM 2244 N N . GLU A 1 252 ? 5.898 1.046 -15.933 1.00 23.94 251 GLU A N 1
ATOM 2245 C CA . GLU A 1 252 ? 6.319 0.451 -17.195 1.00 25.22 251 GLU A CA 1
ATOM 2246 C C . GLU A 1 252 ? 5.337 -0.636 -17.628 1.00 23.65 251 GLU A C 1
ATOM 2247 O O . GLU A 1 252 ? 4.990 -0.748 -18.804 1.00 23.13 251 GLU A O 1
ATOM 2258 N N . TYR A 1 253 ? 4.882 -1.434 -16.667 1.00 21.37 252 TYR A N 1
ATOM 2259 C CA . TYR A 1 253 ? 3.961 -2.517 -16.970 1.00 20.11 252 TYR A CA 1
ATOM 2260 C C . TYR A 1 253 ? 2.635 -1.982 -17.512 1.00 19.31 252 TYR A C 1
ATOM 2261 O O . TYR A 1 253 ? 2.096 -2.513 -18.480 1.00 19.71 252 TYR A O 1
ATOM 2270 N N . LYS A 1 254 ? 2.117 -0.927 -16.891 1.00 21.60 253 LYS A N 1
ATOM 2271 C CA . LYS A 1 254 ? 0.868 -0.332 -17.348 1.00 22.62 253 LYS A CA 1
ATOM 2272 C C . LYS A 1 254 ? 1.019 0.184 -18.775 1.00 24.12 253 LYS A C 1
ATOM 2273 O O . LYS A 1 254 ? 0.106 0.044 -19.585 1.00 24.55 253 LYS A O 1
ATOM 2279 N N . LYS A 1 255 ? 2.170 0.774 -19.087 1.00 24.39 254 LYS A N 1
ATOM 2280 C CA . LYS A 1 255 ? 2.376 1.298 -20.435 1.00 26.21 254 LYS A CA 1
ATOM 2281 C C . LYS A 1 255 ? 2.423 0.170 -21.464 1.00 24.28 254 LYS A C 1
ATOM 2282 O O . LYS A 1 255 ? 1.806 0.266 -22.522 1.00 25.00 254 LYS A O 1
ATOM 2293 N N . LEU A 1 256 ? 3.147 -0.902 -21.145 1.00 22.50 255 LEU A N 1
ATOM 2294 C CA . LEU A 1 256 ? 3.275 -2.042 -22.050 1.00 22.95 255 LEU A CA 1
ATOM 2295 C C . LEU A 1 256 ? 1.933 -2.678 -22.417 1.00 21.94 255 LEU A C 1
ATOM 2296 O O . LEU A 1 256 ? 1.744 -3.143 -23.543 1.00 24.18 255 LEU A O 1
ATOM 2301 N N . LEU A 1 257 ? 1.001 -2.698 -21.468 1.00 22.60 256 LEU A N 1
ATOM 2302 C CA . LEU A 1 257 ? -0.313 -3.294 -21.696 1.00 22.52 256 LEU A CA 1
ATOM 2303 C C . LEU A 1 257 ? -1.418 -2.267 -21.929 1.00 23.77 256 LEU A C 1
ATOM 2304 O O . LEU A 1 257 ? -2.582 -2.632 -22.098 1.00 23.94 256 LEU A O 1
ATOM 2309 N N . ASN A 1 258 ? -1.043 -0.990 -21.950 1.00 26.02 257 ASN A N 1
ATOM 2310 C CA . ASN A 1 258 ? -1.995 0.104 -22.131 1.00 28.17 257 ASN A CA 1
ATOM 2311 C C . ASN A 1 258 ? -3.148 0.017 -21.133 1.00 27.93 257 ASN A C 1
ATOM 2312 O O . ASN A 1 2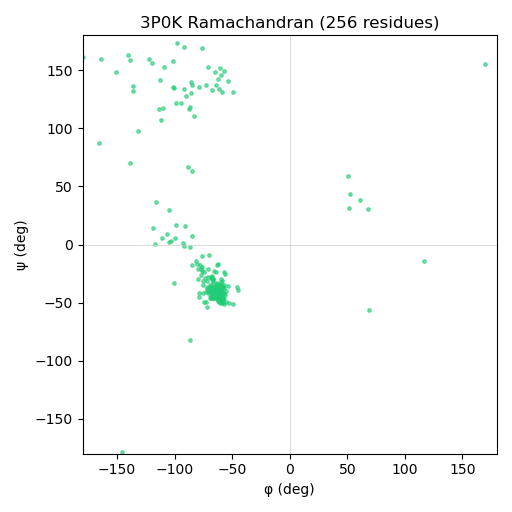58 ? -4.310 0.218 -21.488 1.00 26.89 257 ASN A O 1
ATOM 2321 N N . LEU A 1 259 ? -2.823 -0.278 -19.878 1.00 26.79 258 LEU A N 1
ATOM 2322 C CA . LEU A 1 259 ? -3.843 -0.384 -18.841 1.00 29.07 258 LEU A CA 1
ATOM 2323 C C . LEU A 1 259 ? -4.321 0.994 -18.399 1.00 30.22 258 LEU A C 1
ATOM 2324 O O . LEU A 1 259 ? -3.717 1.998 -18.832 1.00 31.02 258 LEU A O 1
#

Organism: Autographa californica nuclear polyhedrosis virus (NCBI:txid46015)

Sequence (258 aa):
GIPLTPLFSRYKDSYLLYSFRLIDLLRASKSTHLTKLLSSQATYLYHFACLMKYKDIQKYEVQQLIEWAINASPDMDLQQFRIEFMDKTTELNLRSCQPKSFTYTFTTIWDTMHFLSLIIDDMVYTRDKSSLDFVMQQLKTMKVLFYNVFFILQCAMCRDHYMNVKGFIIYHIELIEIALDKEKYGTDITFVDSYQQETAGADVAVVSNNMLMKNLMAYVSMTFHNHINDYKWIQRNKKPPAHYERMTWGEYKKLLNL

B-factor: mean 27.39, std 9.01, range [13.45, 61.7]

Nearest PDB structures (foldseek):
  3p0k-assembly1_A-2  TM=9.910E-01  e=1.184E-37  Autographa californica nucleopolyhedrovirus
  5xki-assembly1_B  TM=9.913E-01  e=1.760E-32  Autographa californica nucleopolyhedrovirus
  5xki-assembly1_A  TM=9.896E-01  e=5.240E-32  Autographa californica nucleopolyhedrovirus
  3qzy-assembly1_B  TM=9.906E-01  e=6.883E-32  Autographa californica nucleopolyhedrovirus
  5xtq-assembly2_D  TM=9.611E-01  e=1.321E-30  Autographa californica nucleopolyhedrovirus